Protein AF-A0A562DKV6-F1 (afdb_monomer)

Mean predicted aligned error: 5.79 Å

Organism: NCBI:txid935569

Secondary structure (DSSP, 8-state):
-HHHHHHHHHHHHHHHHHHHHHHHHHHHHHHHTT--HHHHHHHHHHHTTTHHHHHHHHHHHHTT-HHHHHHHHHHHHHHIIIIIHHHHHHHS-EE--HHHHHHHHHHHHHHHHHHHHHTTTS---HHHHHHHHHHHHHHHHHHHHHHTTS-HHHHHHHHHHT-----HHHHHHHHHHHHHHHHHHHHHHHHHHHHHHHHTT--GGGTT--SSPPHHIIIIIHHHHHHHHHHHHHHHHSSSEE-HHHHHHHHHHHHHHHHHHHHH-

pLDDT: mean 86.54, std 10.81, range [38.0, 98.25]

Radius of gyration: 19.17 Å; Cα contacts (8 Å, |Δi|>4): 315; chains: 1; bounding box: 48×45×46 Å

Foldseek 3Di:
DVVLVVLQVLLVVLLLLLLQLLLLLCLLQCVVVPNQLLLSLLSSVVRSVPLLLVLLCVLCVVVVNNLLNVCSVLVVLLCCLQPVQLVVQLVDWDQAPLQLVLVVLVLVLVLLVLVCVCQVVQAQDPVSVVVSVVSVVVSSVVSSVSQVPDDPVSSVVSSVSSPHHNDNVSSVVSNVSSVVSSNSSSNSNNVSVLVVCVVVVVDCLNPHDDNGNRPCCVVQRSVLSVVSSVLVNCQSVDDSINHNVSSVVSNVSSVVSVVVSVVVD

Structure (mmCIF, N/CA/C/O backbone):
data_AF-A0A562DKV6-F1
#
_entry.id   AF-A0A562DKV6-F1
#
loop_
_atom_site.group_PDB
_atom_site.id
_atom_site.type_symbol
_atom_site.label_atom_id
_atom_site.label_alt_id
_atom_site.label_comp_id
_atom_site.label_asym_id
_atom_site.label_entity_id
_atom_site.label_seq_id
_atom_site.pdbx_PDB_ins_code
_atom_site.Cartn_x
_atom_site.Cartn_y
_atom_site.Cartn_z
_atom_site.occupancy
_atom_site.B_iso_or_equiv
_atom_site.auth_seq_id
_atom_site.auth_comp_id
_atom_site.auth_asym_id
_atom_site.auth_atom_id
_atom_site.pdbx_PDB_model_num
ATOM 1 N N . MET A 1 1 ? 25.450 -6.309 -7.296 1.00 88.81 1 MET A N 1
ATOM 2 C CA . MET A 1 1 ? 24.584 -7.193 -6.486 1.00 88.81 1 MET A CA 1
ATOM 3 C C . MET A 1 1 ? 24.460 -6.727 -5.036 1.00 88.81 1 MET A C 1
ATOM 5 O O . MET A 1 1 ? 23.401 -6.231 -4.693 1.00 88.81 1 MET A O 1
ATOM 9 N N . VAL A 1 2 ? 25.503 -6.791 -4.192 1.00 92.25 2 VAL A N 1
ATOM 10 C CA . VAL A 1 2 ? 25.396 -6.382 -2.766 1.00 92.25 2 VAL A CA 1
ATOM 11 C C . VAL A 1 2 ? 24.934 -4.930 -2.597 1.00 92.25 2 VAL A C 1
ATOM 13 O O . VAL A 1 2 ? 24.003 -4.671 -1.844 1.00 92.25 2 VAL A O 1
ATOM 16 N N . ALA A 1 3 ? 25.528 -3.991 -3.341 1.00 92.62 3 ALA A N 1
ATOM 17 C CA . ALA A 1 3 ? 25.116 -2.586 -3.306 1.00 92.62 3 ALA A CA 1
ATOM 18 C C . ALA A 1 3 ? 23.653 -2.386 -3.747 1.00 92.62 3 ALA A C 1
ATOM 20 O O . ALA A 1 3 ? 22.938 -1.587 -3.153 1.00 92.62 3 ALA A O 1
ATOM 21 N N . THR A 1 4 ? 23.196 -3.147 -4.745 1.00 90.94 4 THR A N 1
ATOM 22 C CA . THR A 1 4 ? 21.814 -3.124 -5.245 1.00 90.94 4 THR A CA 1
ATOM 23 C C . THR A 1 4 ? 20.836 -3.626 -4.185 1.00 90.94 4 THR A C 1
ATOM 25 O O . THR A 1 4 ? 19.864 -2.945 -3.875 1.00 90.94 4 THR A O 1
ATOM 28 N N . LEU A 1 5 ? 21.131 -4.771 -3.562 1.00 92.31 5 LEU A N 1
ATOM 29 C CA . LEU A 1 5 ? 20.334 -5.323 -2.462 1.00 92.31 5 LEU A CA 1
ATOM 30 C C . LEU A 1 5 ? 20.298 -4.372 -1.260 1.00 92.31 5 LEU A C 1
ATOM 32 O O . LEU A 1 5 ? 19.235 -4.132 -0.693 1.00 92.31 5 LEU A O 1
ATOM 36 N N . GLY A 1 6 ? 21.444 -3.784 -0.907 1.00 95.25 6 GLY A N 1
ATOM 37 C CA . GLY A 1 6 ? 21.539 -2.780 0.151 1.00 95.25 6 GLY A CA 1
ATOM 38 C C . GLY A 1 6 ? 20.712 -1.531 -0.158 1.00 95.25 6 GLY A C 1
ATOM 39 O O . GLY A 1 6 ? 19.970 -1.064 0.702 1.00 95.25 6 GLY A O 1
ATOM 40 N N . GLY A 1 7 ? 20.778 -1.028 -1.393 1.00 94.50 7 GLY A N 1
ATOM 41 C CA . GLY A 1 7 ? 19.971 0.100 -1.858 1.00 94.50 7 GLY A CA 1
ATOM 42 C C . GLY A 1 7 ? 18.472 -0.198 -1.833 1.00 94.50 7 GLY A C 1
ATOM 43 O O . GLY A 1 7 ? 17.696 0.638 -1.376 1.00 94.50 7 GLY A O 1
ATOM 44 N N . PHE A 1 8 ? 18.064 -1.400 -2.246 1.00 91.69 8 PHE A N 1
ATOM 45 C CA . PHE A 1 8 ? 16.671 -1.842 -2.193 1.00 91.69 8 PHE A CA 1
ATOM 46 C C . PHE A 1 8 ? 16.153 -1.910 -0.750 1.00 91.69 8 PHE A C 1
ATOM 48 O O . PHE A 1 8 ? 15.135 -1.299 -0.428 1.00 91.69 8 PHE A O 1
ATOM 55 N N . ALA A 1 9 ? 16.888 -2.581 0.144 1.00 95.62 9 ALA A N 1
ATOM 56 C CA . ALA A 1 9 ? 16.519 -2.712 1.553 1.00 95.62 9 ALA A CA 1
ATOM 57 C C . ALA A 1 9 ? 16.473 -1.355 2.272 1.00 95.62 9 ALA A C 1
ATOM 59 O O . ALA A 1 9 ? 15.532 -1.068 3.013 1.00 95.62 9 ALA A O 1
ATOM 60 N N . LEU A 1 10 ? 17.459 -0.490 2.018 1.00 97.19 10 LEU A N 1
ATOM 61 C CA . LEU A 1 10 ? 17.464 0.868 2.548 1.00 97.19 10 LEU A CA 1
ATOM 62 C C . LEU A 1 10 ? 16.291 1.679 1.987 1.00 97.19 10 LEU A C 1
ATOM 64 O O . LEU A 1 10 ? 15.635 2.397 2.734 1.00 97.19 10 LEU A O 1
ATOM 68 N N . GLY A 1 11 ? 15.980 1.527 0.701 1.00 97.00 11 GLY A N 1
ATOM 69 C CA . GLY A 1 11 ? 14.820 2.148 0.075 1.00 97.00 11 GLY A CA 1
ATOM 70 C C . GLY A 1 11 ? 13.506 1.758 0.757 1.00 97.00 11 GLY A C 1
ATOM 71 O O . GLY A 1 11 ? 12.723 2.640 1.107 1.00 97.00 11 GLY A O 1
ATOM 72 N N . LEU A 1 12 ? 13.300 0.463 1.027 1.00 93.94 12 LEU A N 1
ATOM 73 C CA . LEU A 1 12 ? 12.143 -0.038 1.780 1.00 93.94 12 LEU A CA 1
ATOM 74 C C . LEU A 1 12 ? 12.075 0.550 3.195 1.00 93.94 12 LEU A C 1
ATOM 76 O O . LEU A 1 12 ? 11.001 0.952 3.641 1.00 93.94 12 LEU A O 1
ATOM 80 N N . LEU A 1 13 ? 13.212 0.656 3.888 1.00 96.88 13 LEU A N 1
ATOM 81 C CA . LEU A 1 13 ? 13.273 1.277 5.211 1.00 96.88 13 LEU A CA 1
ATOM 82 C C . LEU A 1 13 ? 12.870 2.759 5.161 1.00 96.88 13 LEU A C 1
ATOM 84 O O . LEU A 1 13 ? 12.058 3.203 5.973 1.00 96.88 13 LEU A O 1
ATOM 88 N N . LEU A 1 14 ? 13.401 3.527 4.204 1.00 97.94 14 LEU A N 1
ATOM 89 C CA . LEU A 1 14 ? 13.040 4.938 4.033 1.00 97.94 14 LEU A CA 1
ATOM 90 C C . LEU A 1 14 ? 11.556 5.101 3.691 1.00 97.94 14 LEU A C 1
ATOM 92 O O . LEU A 1 14 ? 10.903 5.986 4.237 1.00 97.94 14 LEU A O 1
ATOM 96 N N . LEU A 1 15 ? 11.010 4.233 2.836 1.00 96.31 15 LEU A N 1
ATOM 97 C CA . LEU A 1 15 ? 9.585 4.203 2.514 1.00 96.31 15 LEU A CA 1
ATOM 98 C C . LEU A 1 15 ? 8.724 3.931 3.751 1.00 96.31 15 LEU A C 1
ATOM 100 O O . LEU A 1 15 ? 7.762 4.661 3.982 1.00 96.31 15 LEU A O 1
ATOM 104 N N . ALA A 1 16 ? 9.087 2.941 4.570 1.00 94.19 16 ALA A N 1
ATOM 105 C CA . ALA A 1 16 ? 8.362 2.612 5.795 1.00 94.19 16 ALA A CA 1
ATOM 106 C C . ALA A 1 16 ? 8.359 3.785 6.792 1.00 94.19 16 ALA A C 1
ATOM 108 O O . ALA A 1 16 ? 7.306 4.179 7.295 1.00 94.19 16 ALA A O 1
ATOM 109 N N . LEU A 1 17 ? 9.526 4.394 7.031 1.00 95.94 17 LEU A N 1
ATOM 110 C CA . LEU A 1 17 ? 9.663 5.549 7.927 1.00 95.94 17 LEU A CA 1
ATOM 111 C C . LEU A 1 17 ? 8.957 6.798 7.377 1.00 95.94 17 LEU A C 1
ATOM 113 O O . LEU A 1 17 ? 8.308 7.535 8.121 1.00 95.94 17 LEU A O 1
ATOM 117 N N . GLY A 1 18 ? 9.069 7.037 6.070 1.00 96.44 18 GLY A N 1
ATOM 118 C CA . GLY A 1 18 ? 8.425 8.151 5.382 1.00 96.44 18 GLY A CA 1
ATOM 119 C C . GLY A 1 18 ? 6.904 8.030 5.391 1.00 96.44 18 GLY A C 1
ATOM 120 O O . GLY A 1 18 ? 6.221 9.008 5.694 1.00 96.44 18 GLY A O 1
ATOM 121 N N . GLY A 1 19 ? 6.383 6.827 5.138 1.00 94.44 19 GLY A N 1
ATOM 122 C CA . GLY A 1 19 ? 4.963 6.504 5.229 1.00 94.44 19 GLY A CA 1
ATOM 123 C C . GLY A 1 19 ? 4.422 6.776 6.627 1.00 94.44 19 GLY A C 1
ATOM 124 O O . GLY A 1 19 ? 3.530 7.606 6.779 1.00 94.44 19 GLY A O 1
ATOM 125 N N . ASP A 1 20 ? 5.023 6.178 7.659 1.00 92.06 20 ASP A N 1
ATOM 126 C CA . ASP A 1 20 ? 4.615 6.386 9.056 1.00 92.06 20 ASP A CA 1
ATOM 127 C C . ASP A 1 20 ? 4.628 7.875 9.456 1.00 92.06 20 ASP A C 1
ATOM 129 O O . ASP A 1 20 ? 3.672 8.382 10.056 1.00 92.06 20 ASP A O 1
ATOM 133 N N . SER A 1 21 ? 5.674 8.609 9.061 1.00 94.00 21 SER A N 1
ATOM 134 C CA . SER A 1 21 ? 5.789 10.044 9.328 1.00 94.00 21 SER A CA 1
ATOM 135 C C . SER A 1 21 ? 4.708 10.862 8.608 1.00 94.00 21 SER A C 1
ATOM 137 O O . SER A 1 21 ? 4.073 11.718 9.235 1.00 94.00 21 SER A O 1
ATOM 139 N N . ALA A 1 22 ? 4.441 10.586 7.325 1.00 94.56 22 ALA A N 1
ATOM 140 C CA . ALA A 1 22 ? 3.404 11.267 6.544 1.00 94.56 22 ALA A CA 1
ATOM 141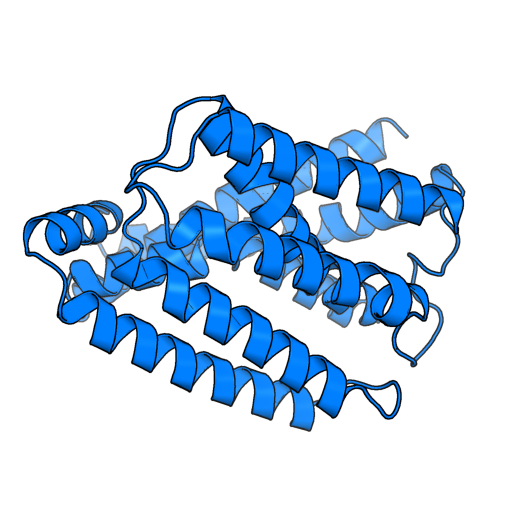 C C . ALA A 1 22 ? 2.022 11.077 7.177 1.00 94.56 22 ALA A C 1
ATOM 143 O O . ALA A 1 22 ? 1.304 12.035 7.459 1.00 94.56 22 ALA A O 1
ATOM 144 N N . VAL A 1 23 ? 1.695 9.823 7.459 1.00 91.56 23 VAL A N 1
ATOM 145 C CA . VAL A 1 23 ? 0.427 9.334 7.999 1.00 91.56 23 VAL A CA 1
ATOM 146 C C . VAL A 1 23 ? 0.145 9.981 9.362 1.00 91.56 23 VAL A C 1
ATOM 148 O O . VAL A 1 23 ? -0.895 10.621 9.555 1.00 91.56 23 VAL A O 1
ATOM 151 N N . LYS A 1 24 ? 1.121 9.956 10.281 1.00 89.94 24 LYS A N 1
ATOM 152 C CA . LYS A 1 24 ? 1.025 10.634 11.588 1.00 89.94 24 LYS A CA 1
ATOM 153 C C . LYS A 1 24 ? 0.948 12.157 11.469 1.00 89.94 24 LYS A C 1
ATOM 155 O O . LYS A 1 24 ? 0.229 12.777 12.256 1.00 89.94 24 LYS A O 1
ATOM 160 N N . GLY A 1 25 ? 1.678 12.757 10.527 1.00 92.12 25 GLY A N 1
ATOM 161 C CA . GLY A 1 25 ? 1.665 14.199 10.272 1.00 92.12 25 GLY A CA 1
ATOM 162 C C . GLY A 1 25 ? 0.300 14.689 9.785 1.00 92.12 25 GLY A C 1
ATOM 163 O O . GLY A 1 25 ? -0.282 15.590 10.393 1.00 92.12 25 GLY A O 1
ATOM 164 N N . VAL A 1 26 ? -0.252 14.046 8.749 1.00 91.88 26 VAL A N 1
ATOM 165 C CA . VAL A 1 26 ? -1.587 14.351 8.205 1.00 91.88 26 VAL A CA 1
ATOM 166 C C . VAL A 1 26 ? -2.663 14.168 9.273 1.00 91.88 26 VAL A C 1
ATOM 168 O O . VAL A 1 26 ? -3.493 15.055 9.453 1.00 91.88 26 VAL A O 1
ATOM 171 N N . SER A 1 27 ? -2.632 13.067 10.031 1.00 90.88 27 SER A N 1
ATOM 172 C CA . SER A 1 27 ? -3.623 12.823 11.087 1.00 90.88 27 SER A CA 1
ATOM 173 C C . SER A 1 27 ? -3.574 13.872 12.201 1.00 90.88 27 SER A C 1
ATOM 175 O O . SER A 1 27 ? -4.616 14.376 12.624 1.00 90.88 27 SER A O 1
ATOM 177 N N . GLY A 1 28 ? -2.375 14.256 12.648 1.00 91.38 28 GLY A N 1
ATOM 178 C CA . GLY A 1 28 ? -2.213 15.255 13.702 1.00 91.38 28 GLY A CA 1
ATOM 179 C C . GLY A 1 28 ? -2.658 16.661 13.283 1.00 91.38 28 GLY A C 1
ATOM 180 O O . GLY A 1 28 ? -3.275 17.367 14.084 1.00 91.38 28 GLY A O 1
ATOM 181 N N . LEU A 1 29 ? -2.395 17.065 12.032 1.00 92.94 29 LEU A N 1
ATOM 182 C CA . LEU A 1 29 ? -2.926 18.316 11.467 1.00 92.94 29 LEU A CA 1
ATOM 183 C C . LEU A 1 29 ? -4.438 18.239 11.259 1.00 92.94 29 LEU A C 1
ATOM 185 O O . LEU A 1 29 ? -5.157 19.166 11.614 1.00 92.94 29 LEU A O 1
ATOM 189 N N . GLY A 1 30 ? -4.925 17.114 10.745 1.00 91.12 30 GLY A N 1
ATOM 190 C CA . GLY A 1 30 ? -6.341 16.859 10.539 1.00 91.12 30 GLY A CA 1
ATOM 191 C C . GLY A 1 30 ? -7.158 17.033 11.816 1.00 91.12 30 GLY A C 1
ATOM 192 O O . GLY A 1 30 ? -8.157 17.748 11.825 1.00 91.12 30 GLY A O 1
ATOM 193 N N . GLN A 1 31 ? -6.698 16.445 12.922 1.00 91.25 31 GLN A N 1
ATOM 194 C CA . GLN A 1 31 ? -7.348 16.577 14.229 1.00 91.25 31 GLN A CA 1
ATOM 195 C C . GLN A 1 31 ? -7.333 18.018 14.753 1.00 91.25 31 GLN A C 1
ATOM 197 O O . GLN A 1 31 ? -8.313 18.474 15.338 1.00 91.25 31 GLN A O 1
ATOM 202 N N . ARG A 1 32 ? -6.259 18.775 14.488 1.00 90.31 32 ARG A N 1
ATOM 203 C CA . ARG A 1 32 ? -6.196 20.218 14.781 1.00 90.31 32 ARG A CA 1
ATOM 204 C C . ARG A 1 32 ? -7.225 21.029 14.001 1.00 90.31 32 ARG A C 1
ATOM 206 O O . ARG A 1 32 ? -7.732 22.008 14.534 1.00 90.31 32 ARG A O 1
ATOM 213 N N . LEU A 1 33 ? -7.516 20.621 12.769 1.00 91.94 33 LEU A N 1
ATOM 214 C CA . LEU A 1 33 ? -8.504 21.249 11.889 1.00 91.94 33 LEU A CA 1
ATOM 215 C C . LEU A 1 33 ? -9.942 20.767 12.159 1.00 91.94 33 LEU A C 1
ATOM 217 O O . LEU A 1 33 ? -10.846 21.081 11.392 1.00 91.94 33 LEU A O 1
ATOM 221 N N . GLY A 1 34 ? -10.171 20.012 13.239 1.00 89.56 34 GLY A N 1
ATOM 222 C CA . GLY A 1 34 ? -11.502 19.559 13.646 1.00 89.56 34 GLY A CA 1
ATOM 223 C C . GLY A 1 34 ? -11.909 18.183 13.113 1.00 89.56 34 GLY A C 1
ATOM 224 O O . GLY A 1 34 ? -13.056 17.777 13.314 1.00 89.56 34 GLY A O 1
ATOM 225 N N . LEU A 1 35 ? -11.008 17.421 12.474 1.00 90.31 35 LEU A N 1
ATOM 226 C CA . LEU A 1 35 ? -11.301 16.021 12.156 1.00 90.31 35 LEU A CA 1
ATOM 227 C C . LEU A 1 35 ? -11.432 15.207 13.444 1.00 90.31 35 LEU A C 1
ATOM 229 O O . LEU A 1 35 ? -10.527 15.149 14.275 1.00 90.31 35 LEU A O 1
ATOM 233 N N . ARG A 1 36 ? -12.575 14.534 13.591 1.00 91.38 36 ARG A N 1
ATOM 234 C CA . ARG A 1 36 ? -12.853 13.666 14.740 1.00 91.38 36 ARG A CA 1
ATOM 235 C C . ARG A 1 36 ? -11.809 12.534 14.798 1.00 91.38 36 ARG A C 1
ATOM 237 O O . ARG A 1 36 ? -11.527 11.955 13.745 1.00 91.38 36 ARG A O 1
ATOM 244 N N . PRO A 1 37 ? -11.310 12.140 15.988 1.00 89.94 37 PRO A N 1
ATOM 245 C CA . PRO A 1 37 ? -10.303 11.079 16.131 1.00 89.94 37 PRO A CA 1
ATOM 246 C C . PRO A 1 37 ? -10.667 9.775 15.413 1.00 89.94 37 PRO A C 1
ATOM 248 O O . PRO A 1 37 ? -9.826 9.162 14.770 1.00 89.94 37 PRO A O 1
ATOM 251 N N . PHE A 1 38 ? -11.946 9.397 15.438 1.00 89.62 38 PHE A N 1
ATOM 252 C CA . PHE A 1 38 ? -12.458 8.246 14.697 1.00 89.62 38 PHE A CA 1
ATOM 253 C C . PHE A 1 38 ? -12.211 8.339 13.179 1.00 89.62 38 PHE A C 1
ATOM 255 O O . PHE A 1 38 ? -11.705 7.399 12.576 1.00 89.62 38 PHE A O 1
ATOM 262 N N . VAL A 1 39 ? -12.526 9.485 12.561 1.00 89.12 39 VAL A N 1
ATOM 263 C CA . VAL A 1 39 ? -12.326 9.706 11.117 1.00 89.12 39 VAL A CA 1
ATOM 264 C C . VAL A 1 39 ? -10.838 9.699 10.789 1.00 89.12 39 VAL A C 1
ATOM 266 O O . VAL A 1 39 ? -10.426 9.054 9.829 1.00 89.12 39 VAL A O 1
ATOM 269 N N . ALA A 1 40 ? -10.026 10.360 11.616 1.00 90.12 40 ALA A N 1
ATOM 270 C CA . ALA A 1 40 ? -8.575 10.328 11.481 1.00 90.12 40 ALA A CA 1
ATOM 271 C C . ALA A 1 40 ? -8.027 8.893 11.586 1.00 90.12 40 ALA A C 1
ATOM 273 O O . ALA A 1 40 ? -7.129 8.537 10.832 1.00 90.12 40 ALA A O 1
ATOM 274 N N . GLY A 1 41 ? -8.603 8.056 12.453 1.00 89.50 41 GLY A N 1
ATOM 275 C CA . GLY A 1 41 ? -8.242 6.647 12.615 1.00 89.50 41 GLY A CA 1
ATOM 276 C C . GLY A 1 41 ? -8.534 5.825 11.366 1.00 89.50 41 GLY A C 1
ATOM 277 O O . GLY A 1 41 ? -7.649 5.134 10.873 1.00 89.50 41 GLY A O 1
ATOM 278 N N . VAL A 1 42 ? -9.738 5.961 10.797 1.00 87.69 42 VAL A N 1
ATOM 279 C CA . VAL A 1 42 ? -10.096 5.297 9.531 1.00 87.69 42 VAL A CA 1
ATOM 280 C C . VAL A 1 42 ? -9.171 5.735 8.393 1.00 87.69 42 VAL A C 1
ATOM 282 O O . VAL A 1 42 ? -8.706 4.892 7.634 1.00 87.69 42 VAL A O 1
ATOM 285 N N . LEU A 1 43 ? -8.870 7.034 8.279 1.00 86.44 43 LEU A N 1
ATOM 286 C CA . LEU A 1 43 ? -7.963 7.546 7.246 1.00 86.44 43 LEU A CA 1
ATOM 287 C C . LEU A 1 43 ? -6.534 7.025 7.431 1.00 86.44 43 LEU A C 1
ATOM 289 O O . LEU A 1 43 ? -5.904 6.624 6.460 1.00 86.44 43 LEU A O 1
ATOM 293 N N . LEU A 1 44 ? -6.031 6.985 8.666 1.00 88.06 44 LEU A N 1
ATOM 294 C CA . LEU A 1 44 ? -4.738 6.376 8.970 1.00 88.06 44 LEU A CA 1
ATOM 295 C C . LEU A 1 44 ? -4.711 4.910 8.534 1.00 88.06 44 LEU A C 1
ATOM 297 O O . LEU A 1 44 ? -3.814 4.530 7.798 1.00 88.06 44 LEU A O 1
ATOM 301 N N . LEU A 1 45 ? -5.708 4.111 8.924 1.00 85.00 45 LEU A N 1
ATOM 302 C CA . LEU A 1 45 ? -5.825 2.704 8.520 1.00 85.00 45 LEU A CA 1
ATOM 303 C C . LEU A 1 45 ? -5.875 2.537 6.994 1.00 85.00 45 LEU A C 1
ATOM 305 O O . LEU A 1 45 ? -5.240 1.633 6.466 1.00 85.00 45 LEU A O 1
ATOM 309 N N . ALA A 1 46 ? -6.598 3.414 6.293 1.00 83.88 46 ALA A N 1
ATOM 310 C CA . ALA A 1 46 ? -6.764 3.340 4.843 1.00 83.88 46 ALA A CA 1
ATOM 311 C C . ALA A 1 46 ? -5.511 3.754 4.053 1.00 83.88 46 ALA A C 1
ATOM 313 O O . ALA A 1 46 ? -5.276 3.219 2.977 1.00 83.88 46 ALA A O 1
ATOM 314 N N . PHE A 1 47 ? -4.727 4.714 4.553 1.00 87.00 47 PHE A N 1
ATOM 315 C CA . PHE A 1 47 ? -3.598 5.290 3.811 1.00 87.00 47 PHE A CA 1
ATOM 316 C C . PHE A 1 47 ? -2.218 4.881 4.345 1.00 87.00 47 PHE A C 1
ATOM 318 O O . PHE A 1 47 ? -1.224 5.102 3.650 1.00 87.00 47 PHE A O 1
ATOM 325 N N . ALA A 1 48 ? -2.127 4.286 5.543 1.00 84.62 48 ALA A N 1
ATOM 326 C CA . ALA A 1 48 ? -0.853 3.961 6.195 1.00 84.62 48 ALA A CA 1
ATOM 327 C C . ALA A 1 48 ? 0.092 3.153 5.301 1.00 84.62 48 ALA A C 1
ATOM 329 O O . ALA A 1 48 ? 1.273 3.473 5.191 1.00 84.62 48 ALA A O 1
ATOM 330 N N . THR A 1 49 ? -0.465 2.145 4.638 1.00 83.06 49 THR A N 1
ATOM 331 C CA . THR A 1 49 ? 0.223 1.195 3.758 1.00 83.06 49 THR A CA 1
ATOM 332 C C . THR A 1 49 ? -0.090 1.456 2.286 1.00 83.06 49 THR A C 1
ATOM 334 O O . THR A 1 49 ? -0.201 0.525 1.498 1.00 83.06 49 THR A O 1
ATOM 337 N N . SER A 1 50 ? -0.428 2.692 1.924 1.00 90.38 50 SER A N 1
ATOM 338 C CA . SER A 1 50 ? -0.661 3.053 0.518 1.00 90.38 50 SER A CA 1
ATOM 339 C C . SER A 1 50 ? 0.097 4.304 0.104 1.00 90.38 50 SER A C 1
ATOM 341 O O . SER A 1 50 ? 0.308 4.525 -1.085 1.00 90.38 50 SER A O 1
ATOM 343 N N . ILE A 1 51 ? 0.537 5.131 1.059 1.00 93.50 51 ILE A N 1
ATOM 344 C CA . ILE A 1 51 ? 1.425 6.264 0.775 1.00 93.50 51 ILE A CA 1
ATOM 345 C C . ILE A 1 51 ? 2.794 5.801 0.235 1.00 93.50 51 ILE A C 1
ATOM 347 O O . ILE A 1 51 ? 3.223 6.355 -0.781 1.00 93.50 51 ILE A O 1
ATOM 351 N N . PRO A 1 52 ? 3.486 4.814 0.841 1.00 92.06 52 PRO A N 1
ATOM 352 C CA . PRO A 1 52 ? 4.731 4.281 0.281 1.00 92.06 52 PRO A CA 1
ATOM 353 C C . PRO A 1 52 ? 4.577 3.743 -1.149 1.00 92.06 52 PRO A C 1
ATOM 355 O O . PRO A 1 52 ? 5.375 4.051 -2.032 1.00 92.06 52 PRO A O 1
ATOM 358 N N . GLU A 1 53 ? 3.512 2.993 -1.395 1.00 91.81 53 GLU A N 1
ATOM 359 C CA . GLU A 1 53 ? 3.174 2.346 -2.659 1.00 91.81 53 GLU A CA 1
ATOM 360 C C . GLU A 1 53 ? 2.841 3.396 -3.717 1.00 91.81 53 GLU A C 1
ATOM 362 O O . GLU A 1 53 ? 3.299 3.306 -4.855 1.00 91.81 53 GLU A O 1
ATOM 367 N N . LEU A 1 54 ? 2.115 4.450 -3.331 1.00 93.69 54 LEU A N 1
ATOM 368 C CA . LEU A 1 54 ? 1.874 5.604 -4.186 1.00 93.69 54 LEU A CA 1
ATOM 369 C C . LEU A 1 54 ? 3.187 6.303 -4.557 1.00 93.69 54 LEU A C 1
ATOM 371 O O . LEU A 1 54 ? 3.357 6.681 -5.713 1.00 93.69 54 LEU A O 1
ATOM 375 N N . ALA A 1 55 ? 4.134 6.449 -3.625 1.00 95.81 55 ALA A N 1
ATOM 376 C CA . ALA A 1 55 ? 5.442 7.033 -3.926 1.00 95.81 55 ALA A CA 1
ATOM 377 C C . ALA A 1 55 ? 6.226 6.184 -4.945 1.00 95.81 55 ALA A C 1
ATOM 379 O O . ALA A 1 55 ? 6.791 6.737 -5.893 1.00 95.81 55 ALA A O 1
ATOM 380 N N . VAL A 1 56 ? 6.211 4.854 -4.800 1.00 94.56 56 VAL A N 1
ATOM 381 C CA . VAL A 1 56 ? 6.801 3.908 -5.766 1.00 94.56 56 VAL A CA 1
ATOM 382 C C . VAL A 1 56 ? 6.117 4.018 -7.133 1.00 94.56 56 VAL A C 1
ATOM 384 O O . VAL A 1 56 ? 6.803 4.171 -8.142 1.00 94.56 56 VAL A O 1
ATOM 387 N N . ASN A 1 57 ? 4.783 4.044 -7.174 1.00 93.19 57 ASN A N 1
ATOM 388 C CA . ASN A 1 57 ? 4.001 4.167 -8.408 1.00 93.19 57 ASN A CA 1
ATOM 389 C C . ASN A 1 57 ? 4.267 5.487 -9.136 1.00 93.19 57 ASN A C 1
ATOM 391 O O . ASN A 1 57 ? 4.530 5.492 -10.338 1.00 93.19 57 ASN A O 1
ATOM 395 N N . LEU A 1 58 ? 4.252 6.609 -8.411 1.00 95.19 58 LEU A N 1
ATOM 396 C CA . LEU A 1 58 ? 4.573 7.925 -8.967 1.00 95.19 58 LEU A CA 1
ATOM 397 C C . LEU A 1 58 ? 5.994 7.949 -9.525 1.00 95.19 58 LEU A C 1
ATOM 399 O O . LEU A 1 58 ? 6.224 8.499 -10.602 1.00 95.19 58 LEU A O 1
ATOM 403 N N . ARG A 1 59 ? 6.947 7.325 -8.824 1.00 95.25 59 ARG A N 1
ATOM 404 C CA . ARG A 1 59 ? 8.324 7.223 -9.300 1.00 95.25 59 ARG A CA 1
ATOM 405 C C . ARG A 1 59 ? 8.430 6.378 -10.567 1.00 95.25 59 ARG A C 1
ATOM 407 O O . ARG A 1 59 ? 9.125 6.799 -11.487 1.00 95.25 59 ARG A O 1
ATOM 414 N N . ALA A 1 60 ? 7.766 5.228 -10.615 1.00 91.19 60 ALA A N 1
ATOM 415 C CA . ALA A 1 60 ? 7.752 4.343 -11.774 1.00 91.19 60 ALA A CA 1
ATOM 416 C C . ALA A 1 60 ? 7.162 5.045 -13.009 1.00 91.19 60 ALA A C 1
ATOM 418 O O . ALA A 1 60 ? 7.800 5.087 -14.060 1.00 91.19 60 ALA A O 1
ATOM 419 N N . VAL A 1 61 ? 6.011 5.709 -12.864 1.00 90.81 61 VAL A N 1
ATOM 420 C CA . VAL A 1 61 ? 5.403 6.508 -13.942 1.00 90.81 61 VAL A CA 1
ATOM 421 C C . VAL A 1 61 ? 6.327 7.647 -14.384 1.00 90.81 61 VAL A C 1
ATOM 423 O O . VAL A 1 61 ? 6.490 7.867 -15.583 1.00 90.81 61 VAL A O 1
ATOM 426 N N . ALA A 1 62 ? 6.984 8.340 -13.446 1.00 92.62 62 ALA A N 1
ATOM 427 C CA . ALA A 1 62 ? 7.889 9.450 -13.756 1.00 92.62 62 ALA A CA 1
ATOM 428 C C . ALA A 1 62 ? 9.120 9.040 -14.584 1.00 92.62 62 ALA A C 1
ATOM 430 O O . ALA A 1 62 ? 9.694 9.884 -15.266 1.00 92.62 62 ALA A O 1
ATOM 431 N N . ILE A 1 63 ? 9.525 7.766 -14.541 1.00 90.88 63 ILE A N 1
ATOM 432 C CA . ILE A 1 63 ? 10.615 7.222 -15.369 1.00 90.88 63 ILE A CA 1
ATOM 433 C C . ILE A 1 63 ? 10.106 6.455 -16.602 1.00 90.88 63 ILE A C 1
ATOM 435 O O . ILE A 1 63 ? 10.860 5.701 -17.208 1.00 90.88 63 ILE A O 1
ATOM 439 N N . GLY A 1 64 ? 8.829 6.622 -16.968 1.00 87.19 64 GLY A N 1
ATOM 440 C CA . GLY A 1 64 ? 8.216 5.977 -18.134 1.00 87.19 64 GLY A CA 1
ATOM 441 C C . GLY A 1 64 ? 7.828 4.509 -17.926 1.00 87.19 64 GLY A C 1
ATOM 442 O O . GLY A 1 64 ? 7.426 3.840 -18.871 1.00 87.19 64 GLY A O 1
ATOM 443 N N . GLN A 1 65 ? 7.902 3.998 -16.698 1.00 84.12 65 GLN A N 1
ATOM 444 C CA . GLN A 1 65 ? 7.663 2.595 -16.361 1.00 84.12 65 GLN A CA 1
ATOM 445 C C . GLN A 1 65 ? 6.238 2.392 -15.802 1.00 84.12 65 GLN A C 1
ATOM 447 O O . GLN A 1 65 ? 6.046 1.919 -14.686 1.00 84.12 65 GLN A O 1
ATOM 452 N N . GLY A 1 66 ? 5.208 2.795 -16.557 1.00 82.62 66 GLY A N 1
ATOM 453 C CA . GLY A 1 66 ? 3.812 2.817 -16.076 1.00 82.62 66 GLY A CA 1
ATOM 454 C C . GLY A 1 66 ? 3.207 1.445 -15.735 1.00 82.62 66 GLY A C 1
ATOM 455 O O . GLY A 1 66 ? 2.450 1.323 -14.777 1.00 82.62 66 GLY A O 1
ATOM 456 N N . HIS A 1 67 ? 3.584 0.395 -16.459 1.00 77.81 67 HIS A N 1
ATOM 457 C CA . HIS A 1 67 ? 3.196 -0.991 -16.167 1.00 77.81 67 HIS A CA 1
ATOM 458 C C . HIS A 1 67 ? 3.759 -1.479 -14.814 1.00 77.81 67 HIS A C 1
ATOM 460 O O . HIS A 1 67 ? 3.054 -2.206 -14.122 1.00 77.81 67 HIS A O 1
ATOM 466 N N . LEU A 1 68 ? 4.951 -1.027 -14.376 1.00 80.31 68 LEU A N 1
ATOM 467 C CA . LEU A 1 68 ? 5.453 -1.317 -13.020 1.00 80.31 68 LEU A CA 1
ATOM 468 C C . LEU A 1 68 ? 4.530 -0.729 -11.956 1.00 80.31 68 LEU A C 1
ATOM 470 O O . LEU A 1 68 ? 4.338 -1.334 -10.909 1.00 80.31 68 LEU A O 1
ATOM 474 N N . ALA A 1 69 ? 3.965 0.456 -12.204 1.00 85.56 69 ALA A N 1
ATOM 475 C CA . ALA A 1 69 ? 3.053 1.087 -11.258 1.00 85.56 69 ALA A CA 1
ATOM 476 C C . ALA A 1 69 ? 1.738 0.299 -11.120 1.00 85.56 69 ALA A C 1
ATOM 478 O O . ALA A 1 69 ? 1.213 0.160 -10.017 1.00 85.56 69 ALA A O 1
ATOM 479 N N . LEU A 1 70 ? 1.224 -0.251 -12.225 1.00 83.06 70 LEU A N 1
ATOM 480 C CA . LEU A 1 70 ? 0.050 -1.129 -12.202 1.00 83.06 70 LEU A CA 1
ATOM 481 C C . LEU A 1 70 ? 0.352 -2.464 -11.512 1.00 83.06 70 LEU A C 1
ATOM 483 O O . LEU A 1 70 ? -0.395 -2.849 -10.612 1.00 83.06 70 LEU A O 1
ATOM 487 N N . GLY A 1 71 ? 1.468 -3.111 -11.862 1.00 81.56 71 GLY A N 1
ATOM 488 C CA . GLY A 1 71 ? 1.915 -4.347 -11.213 1.00 81.56 71 GLY A CA 1
ATOM 489 C C . GLY A 1 71 ? 2.171 -4.157 -9.715 1.00 81.56 71 GLY A C 1
ATOM 490 O O . GLY A 1 71 ? 1.752 -4.972 -8.905 1.00 81.56 71 GLY A O 1
ATOM 491 N N . ASN A 1 72 ? 2.749 -3.029 -9.291 1.00 86.38 72 ASN A N 1
ATOM 492 C CA . ASN A 1 72 ? 2.897 -2.715 -7.868 1.00 86.38 72 ASN A CA 1
ATOM 493 C C . ASN A 1 72 ? 1.539 -2.480 -7.177 1.00 86.38 72 ASN A C 1
ATOM 495 O O . ASN A 1 72 ? 1.340 -2.931 -6.049 1.00 86.38 72 ASN A O 1
ATOM 499 N N . ALA A 1 73 ? 0.576 -1.819 -7.830 1.00 85.56 73 ALA A N 1
ATOM 500 C CA . ALA A 1 73 ? -0.757 -1.602 -7.259 1.00 85.56 73 ALA A CA 1
ATOM 501 C C . ALA A 1 73 ? -1.527 -2.920 -7.028 1.00 85.56 73 ALA A C 1
ATOM 503 O O . ALA A 1 73 ? -2.112 -3.119 -5.959 1.00 85.56 73 ALA A O 1
ATOM 504 N N . VAL A 1 74 ? -1.505 -3.843 -7.994 1.00 85.50 74 VAL A N 1
ATOM 505 C CA . VAL A 1 74 ? -2.184 -5.145 -7.870 1.00 85.50 74 VAL A CA 1
ATOM 506 C C . VAL A 1 74 ? -1.369 -6.122 -7.025 1.00 85.50 74 VAL A C 1
ATOM 508 O O . VAL A 1 74 ? -1.913 -6.721 -6.096 1.00 85.50 74 VAL A O 1
ATOM 511 N N . GLY A 1 75 ? -0.062 -6.214 -7.259 1.00 85.25 75 GLY A N 1
ATOM 512 C CA . GLY A 1 75 ? 0.867 -7.061 -6.513 1.00 85.25 75 GLY A CA 1
ATOM 513 C C . GLY A 1 75 ? 0.906 -6.751 -5.015 1.00 85.25 75 GLY A C 1
ATOM 514 O O . GLY A 1 75 ? 0.869 -7.671 -4.199 1.00 85.25 75 GLY A O 1
ATOM 515 N N . SER A 1 76 ? 0.881 -5.474 -4.614 1.00 87.38 76 SER A N 1
ATOM 516 C CA . SER A 1 76 ? 0.785 -5.105 -3.188 1.00 87.38 76 SER A CA 1
ATOM 517 C C . SER A 1 76 ? -0.550 -5.527 -2.567 1.00 87.38 76 SER A C 1
ATOM 519 O O . SER A 1 76 ? -0.592 -5.945 -1.409 1.00 87.38 76 SER A O 1
ATOM 521 N N . THR A 1 77 ? -1.641 -5.504 -3.336 1.00 88.88 77 THR A N 1
ATOM 522 C CA . THR A 1 77 ? -2.952 -5.987 -2.880 1.00 88.88 77 THR A CA 1
ATOM 523 C C . THR A 1 77 ? -2.963 -7.511 -2.721 1.00 88.88 77 THR A C 1
ATOM 525 O O . THR A 1 77 ? -3.448 -8.017 -1.706 1.00 88.88 77 THR A O 1
ATOM 528 N N . LEU A 1 78 ? -2.376 -8.241 -3.676 1.00 89.38 78 LEU A N 1
ATOM 529 C CA . LEU A 1 78 ? -2.158 -9.690 -3.595 1.00 89.38 78 LEU A CA 1
ATOM 530 C C . LEU A 1 78 ? -1.328 -10.058 -2.362 1.00 89.38 78 LEU A C 1
ATOM 532 O O . LEU A 1 78 ? -1.736 -10.916 -1.579 1.00 89.38 78 LEU A O 1
ATOM 536 N N . ALA A 1 79 ? -0.205 -9.369 -2.151 1.00 89.44 79 ALA A N 1
ATOM 537 C CA . ALA A 1 79 ? 0.647 -9.565 -0.986 1.00 89.44 79 ALA A CA 1
ATOM 538 C C . ALA A 1 79 ? -0.100 -9.248 0.316 1.00 89.44 79 ALA A C 1
ATOM 540 O O . ALA A 1 79 ? -0.009 -10.010 1.273 1.00 89.44 79 ALA A O 1
ATOM 541 N N . ASN A 1 80 ? -0.905 -8.187 0.365 1.00 89.62 80 ASN A N 1
ATOM 542 C CA . ASN A 1 80 ? -1.651 -7.849 1.575 1.00 89.62 80 ASN A CA 1
ATOM 543 C C . ASN A 1 80 ? -2.721 -8.889 1.932 1.00 89.62 80 ASN A C 1
ATOM 545 O O . ASN A 1 80 ? -2.845 -9.251 3.104 1.00 89.62 80 ASN A O 1
ATOM 549 N N . LEU A 1 81 ? -3.463 -9.403 0.947 1.00 89.94 81 LEU A N 1
ATOM 550 C CA . LEU A 1 81 ? -4.479 -10.431 1.184 1.00 89.94 81 LEU A CA 1
ATOM 551 C C . LEU A 1 81 ? -3.890 -11.821 1.434 1.00 89.94 81 LEU A C 1
ATOM 553 O O . LEU A 1 81 ? -4.375 -12.542 2.301 1.00 89.94 81 LEU A O 1
ATOM 557 N N . GLY A 1 82 ? -2.878 -12.214 0.668 1.00 92.38 82 GLY A N 1
ATOM 558 C CA . GLY A 1 82 ? -2.300 -13.551 0.732 1.00 92.38 82 GLY A CA 1
ATOM 559 C C . GLY A 1 82 ? -1.222 -13.681 1.803 1.00 92.38 82 GLY A C 1
ATOM 560 O O . GLY A 1 82 ? -1.293 -14.549 2.672 1.00 92.38 82 GLY A O 1
ATOM 561 N N . LEU A 1 83 ? -0.232 -12.788 1.767 1.00 92.12 83 LEU A N 1
ATOM 562 C CA . LEU A 1 83 ? 0.943 -12.844 2.631 1.00 92.12 83 LEU A CA 1
ATOM 563 C C . LEU A 1 83 ? 0.712 -12.137 3.968 1.00 92.12 83 LEU A C 1
ATOM 565 O O . LEU A 1 83 ? 0.816 -12.775 5.010 1.00 92.12 83 LEU A O 1
ATOM 569 N N . THR A 1 84 ? 0.383 -10.843 3.972 1.00 91.62 84 THR A N 1
A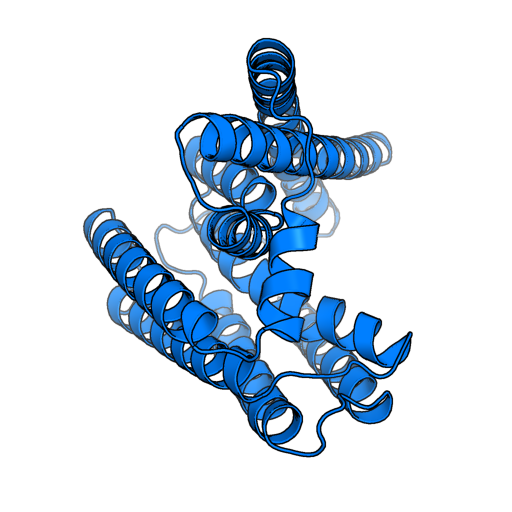TOM 570 C CA . THR A 1 84 ? 0.286 -10.049 5.211 1.00 91.62 84 THR A CA 1
ATOM 571 C C . THR A 1 84 ? -0.835 -10.561 6.113 1.00 91.62 84 THR A C 1
ATOM 573 O O . THR A 1 84 ? -0.594 -10.874 7.280 1.00 91.62 84 THR A O 1
ATOM 576 N N . LEU A 1 85 ? -2.054 -10.698 5.579 1.00 90.62 85 LEU A N 1
ATOM 577 C CA . LEU A 1 85 ? -3.195 -11.231 6.327 1.00 90.62 85 LEU A CA 1
ATOM 578 C C . LEU A 1 85 ? -2.973 -12.695 6.739 1.00 90.62 85 LEU A C 1
ATOM 580 O O . LEU A 1 85 ? -3.263 -13.061 7.880 1.00 90.62 85 LEU A O 1
ATOM 584 N N . GLY A 1 86 ? -2.423 -13.516 5.840 1.00 92.75 86 GLY A N 1
ATOM 585 C CA . GLY A 1 86 ? -2.139 -14.924 6.106 1.00 92.75 86 GLY A CA 1
ATOM 586 C C . GLY A 1 86 ? -1.113 -15.128 7.225 1.00 92.75 86 GLY A C 1
ATOM 587 O O . GLY A 1 86 ? -1.367 -15.868 8.178 1.00 92.75 86 GLY A O 1
ATOM 588 N N . LEU A 1 87 ? 0.013 -14.408 7.175 1.00 95.06 87 LEU A N 1
ATOM 589 C CA . LEU A 1 87 ? 1.036 -14.428 8.224 1.00 95.06 87 LEU A CA 1
ATOM 590 C C . LEU A 1 87 ? 0.511 -13.880 9.554 1.00 95.06 87 LEU A C 1
ATOM 592 O O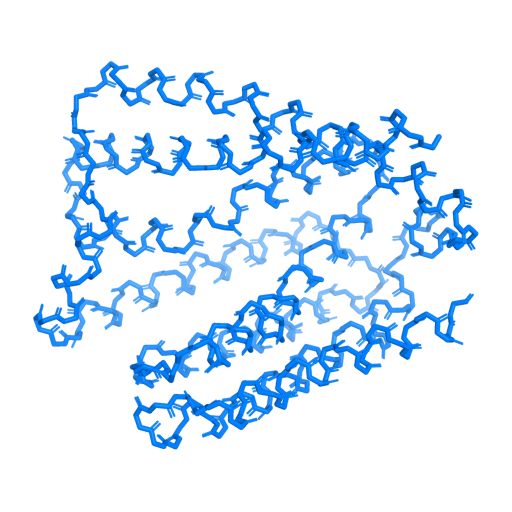 . LEU A 1 87 ? 0.812 -14.448 10.605 1.00 95.06 87 LEU A O 1
ATOM 596 N N . ALA A 1 88 ? -0.301 -12.819 9.529 1.00 92.81 88 ALA A N 1
ATOM 597 C CA . ALA A 1 88 ? -0.920 -12.284 10.738 1.00 92.81 88 ALA A CA 1
ATOM 598 C C . ALA A 1 88 ? -1.825 -13.326 11.421 1.00 92.81 88 ALA A C 1
ATOM 600 O O . ALA A 1 88 ? -1.726 -13.515 12.634 1.00 92.81 88 ALA A O 1
ATOM 601 N N . ALA A 1 89 ? -2.634 -14.058 10.649 1.00 92.31 89 ALA A N 1
ATOM 602 C CA . ALA A 1 89 ? -3.487 -15.134 11.157 1.00 92.31 89 ALA A CA 1
ATOM 603 C C . ALA A 1 89 ? -2.706 -16.360 11.657 1.00 92.31 89 ALA A C 1
ATOM 605 O O . ALA A 1 89 ? -3.096 -16.978 12.651 1.00 92.31 89 ALA A O 1
ATOM 606 N N . LEU A 1 90 ? -1.586 -16.702 11.008 1.00 94.31 90 LEU A N 1
ATOM 607 C CA . LEU A 1 90 ? -0.673 -17.754 11.471 1.00 94.31 90 LEU A CA 1
ATOM 608 C C . LEU A 1 90 ? -0.038 -17.398 12.819 1.00 94.31 90 LEU A C 1
ATOM 610 O O . LEU A 1 90 ? 0.000 -18.237 13.726 1.00 94.31 90 LEU A O 1
ATOM 614 N N . ALA A 1 91 ? 0.413 -16.151 12.975 1.00 94.88 91 ALA A N 1
ATOM 615 C CA . ALA A 1 91 ? 0.980 -15.662 14.225 1.00 94.88 91 ALA A CA 1
ATOM 616 C C . ALA A 1 91 ? -0.058 -15.725 15.359 1.00 94.88 91 ALA A C 1
ATOM 618 O O . ALA A 1 91 ? 0.166 -16.379 16.388 1.00 94.88 91 ALA A O 1
ATOM 619 N N . ALA A 1 92 ? -1.231 -15.126 15.148 1.00 91.00 92 ALA A N 1
ATOM 620 C CA . ALA A 1 92 ? -2.319 -15.133 16.115 1.00 91.00 92 ALA A CA 1
ATOM 621 C C . ALA A 1 92 ? -3.691 -15.152 15.418 1.00 91.00 92 ALA A C 1
ATOM 623 O O . ALA A 1 92 ? -3.910 -14.359 14.505 1.00 91.00 92 ALA A O 1
ATOM 624 N N . PRO A 1 93 ? -4.651 -15.981 15.880 1.00 85.88 93 PRO A N 1
ATOM 625 C CA . PRO A 1 93 ? -6.013 -15.946 15.358 1.00 85.88 93 PRO A CA 1
ATOM 626 C C . PRO A 1 93 ? -6.610 -14.536 15.450 1.00 85.88 93 PRO A C 1
ATOM 628 O O . PRO A 1 93 ? -6.703 -13.966 16.542 1.00 85.88 93 PRO A O 1
ATOM 631 N N . LEU A 1 94 ? -7.020 -13.975 14.312 1.00 84.44 94 LEU A N 1
ATOM 632 C CA . LEU A 1 94 ? -7.447 -12.578 14.222 1.00 84.44 94 LEU A CA 1
ATOM 633 C C . LEU A 1 94 ? -8.943 -12.465 14.467 1.00 84.44 94 LEU A C 1
ATOM 635 O O . LEU A 1 94 ? -9.722 -13.053 13.729 1.00 84.44 94 LEU A O 1
ATOM 639 N N . LEU A 1 95 ? -9.361 -11.676 15.457 1.00 78.88 95 LEU A N 1
ATOM 640 C CA . LEU A 1 95 ? -10.773 -11.346 15.648 1.00 78.88 95 LEU A CA 1
ATOM 641 C C . LEU A 1 95 ? -11.238 -10.409 14.532 1.00 78.88 95 LEU A C 1
ATOM 643 O O . LEU A 1 95 ? -10.852 -9.240 14.480 1.00 78.88 95 LEU A O 1
ATOM 647 N N . LEU A 1 96 ? -12.070 -10.931 13.636 1.00 73.88 96 LEU A N 1
ATOM 648 C CA . LEU A 1 96 ? -12.516 -10.213 12.456 1.00 73.88 96 LEU A CA 1
ATOM 649 C C . LEU A 1 96 ? -13.913 -9.637 12.655 1.00 73.88 96 LEU A C 1
ATOM 651 O O . LEU A 1 96 ? -14.882 -10.332 12.962 1.00 73.88 96 LEU A O 1
ATOM 655 N N . HIS A 1 97 ? -14.029 -8.338 12.398 1.00 72.44 97 HIS A N 1
ATOM 656 C CA . HIS A 1 97 ? -15.314 -7.660 12.329 1.00 72.44 97 HIS A CA 1
ATOM 657 C C . HIS A 1 97 ? -15.867 -7.816 10.910 1.00 72.44 97 HIS A C 1
ATOM 659 O O . HIS A 1 97 ? -15.754 -6.914 10.081 1.00 72.44 97 HIS A O 1
ATOM 665 N N . ALA A 1 98 ? -16.476 -8.973 10.625 1.00 61.06 98 ALA A N 1
ATOM 666 C CA . ALA A 1 98 ? -17.062 -9.322 9.322 1.00 61.06 98 ALA A CA 1
ATOM 667 C C . ALA A 1 98 ? -17.935 -8.202 8.720 1.00 61.06 98 ALA A C 1
ATOM 669 O O . ALA A 1 98 ? -17.926 -7.962 7.512 1.00 61.06 98 ALA A O 1
ATOM 670 N N . ARG A 1 99 ? -18.659 -7.464 9.578 1.00 72.56 99 ARG A N 1
ATOM 671 C CA . ARG A 1 99 ? -19.508 -6.325 9.193 1.00 72.56 99 ARG A CA 1
ATOM 672 C C . ARG A 1 99 ? -18.735 -5.170 8.559 1.00 72.56 99 ARG A C 1
ATOM 674 O O . ARG A 1 99 ? -19.317 -4.489 7.713 1.00 72.56 99 ARG A O 1
ATOM 681 N N . LEU A 1 100 ? -17.469 -4.982 8.924 1.00 74.81 100 LEU A N 1
ATOM 682 C CA . LEU A 1 100 ? -16.569 -3.990 8.345 1.00 74.81 100 LEU A CA 1
ATOM 683 C C . LEU A 1 100 ? -15.827 -4.530 7.122 1.00 74.81 100 LEU A C 1
ATOM 685 O O . LEU A 1 100 ? -15.680 -3.794 6.150 1.00 74.81 100 LEU A O 1
ATOM 689 N N . LEU A 1 101 ? -15.382 -5.789 7.163 1.00 80.06 101 LEU A N 1
ATOM 690 C CA . LEU A 1 101 ? -14.449 -6.347 6.177 1.00 80.06 101 LEU A CA 1
ATOM 691 C C . LEU A 1 101 ? -15.126 -6.872 4.906 1.00 80.06 101 LEU A C 1
ATOM 693 O O . LEU A 1 101 ? -14.632 -6.617 3.813 1.00 80.06 101 LEU A O 1
ATOM 697 N N . LEU A 1 102 ? -16.280 -7.543 5.007 1.00 83.81 102 LEU A N 1
ATOM 698 C CA . LEU A 1 102 ? -16.976 -8.076 3.824 1.00 83.81 102 LEU A CA 1
ATOM 699 C C . LEU A 1 102 ? -17.312 -6.999 2.775 1.00 83.81 102 LEU A C 1
ATOM 701 O O . LEU A 1 102 ? -17.031 -7.217 1.601 1.00 83.81 102 LEU A O 1
ATOM 705 N N . PRO A 1 103 ? -17.856 -5.821 3.138 1.00 86.25 103 PRO A N 1
ATOM 706 C CA . PRO A 1 103 ? -18.086 -4.751 2.168 1.00 86.25 103 PRO A CA 1
ATOM 707 C C . PRO A 1 103 ? -16.802 -4.249 1.508 1.00 86.25 103 PRO A C 1
ATOM 709 O O . PRO A 1 103 ? -16.836 -3.872 0.343 1.00 86.25 103 PRO A O 1
ATOM 712 N N . GLN A 1 104 ? -15.679 -4.241 2.233 1.00 86.94 104 GLN A N 1
ATOM 713 C CA . GLN A 1 104 ? -14.385 -3.843 1.672 1.00 86.94 104 GLN A CA 1
ATOM 714 C C . GLN A 1 104 ? -13.906 -4.869 0.646 1.00 86.94 104 GLN A C 1
ATOM 716 O O . GLN A 1 104 ? -13.433 -4.486 -0.417 1.00 86.94 104 GLN A O 1
ATOM 721 N N . LEU A 1 105 ? -14.119 -6.159 0.915 1.00 88.69 105 LEU A N 1
ATOM 722 C CA . LEU A 1 105 ? -13.835 -7.225 -0.039 1.00 88.69 105 LEU A CA 1
ATOM 723 C C . LEU A 1 105 ? -14.705 -7.113 -1.305 1.00 88.69 105 LEU A C 1
ATOM 725 O O . LEU A 1 105 ? -14.194 -7.261 -2.411 1.00 88.69 105 LEU A O 1
ATOM 729 N N . VAL A 1 106 ? -15.996 -6.780 -1.165 1.00 90.38 106 VAL A N 1
ATOM 730 C CA . VAL A 1 106 ? -16.870 -6.488 -2.322 1.00 90.38 106 VAL A CA 1
ATOM 731 C C . VAL A 1 106 ? -16.349 -5.291 -3.115 1.00 90.38 106 VAL A C 1
ATOM 733 O O . VAL A 1 106 ? -16.286 -5.355 -4.339 1.00 90.38 106 VAL A O 1
ATOM 736 N N . LEU A 1 107 ? -15.979 -4.202 -2.434 1.00 91.38 107 LEU A N 1
ATOM 737 C CA . LEU A 1 107 ? -15.444 -3.001 -3.079 1.00 91.38 107 LEU A CA 1
ATOM 738 C C . LEU A 1 107 ? -14.131 -3.285 -3.808 1.00 91.38 107 LEU A C 1
ATOM 740 O O . LEU A 1 107 ? -13.932 -2.755 -4.895 1.00 91.38 107 LEU A O 1
ATOM 744 N N . LEU A 1 108 ? -13.275 -4.146 -3.254 1.00 90.31 108 LEU A N 1
ATOM 745 C CA . LEU A 1 108 ? -12.066 -4.608 -3.923 1.00 90.31 108 LEU A CA 1
ATOM 746 C C . LEU A 1 108 ? -12.402 -5.354 -5.217 1.00 90.31 108 LEU A C 1
ATOM 748 O O . LEU A 1 108 ? -11.890 -4.991 -6.270 1.00 90.31 108 LEU A O 1
ATOM 752 N N . VAL A 1 109 ? -13.287 -6.355 -5.161 1.00 90.88 109 VAL A N 1
ATOM 753 C CA . VAL A 1 109 ? -13.701 -7.102 -6.361 1.00 90.88 109 VAL A CA 1
ATOM 754 C C . VAL A 1 109 ? -14.319 -6.161 -7.397 1.00 90.88 109 VAL A C 1
ATOM 756 O O . VAL A 1 109 ? -13.979 -6.235 -8.573 1.00 90.88 109 VAL A O 1
ATOM 759 N N . ALA A 1 110 ? -15.168 -5.224 -6.972 1.00 92.12 110 ALA A N 1
ATOM 760 C CA . ALA A 1 110 ? -15.741 -4.220 -7.861 1.00 92.12 110 ALA A CA 1
ATOM 761 C C . ALA A 1 110 ? -14.665 -3.318 -8.490 1.00 92.12 110 ALA A C 1
ATOM 763 O O . ALA A 1 110 ? -14.716 -3.067 -9.690 1.00 92.12 110 ALA A O 1
ATOM 764 N N . ALA A 1 111 ? -13.673 -2.866 -7.717 1.00 90.75 111 ALA A N 1
ATOM 765 C CA . ALA A 1 111 ? -12.568 -2.052 -8.221 1.00 90.75 111 ALA A CA 1
ATOM 766 C C . ALA A 1 111 ? -11.713 -2.814 -9.244 1.00 90.75 111 ALA A C 1
ATOM 768 O O . ALA A 1 111 ? -11.344 -2.247 -10.269 1.00 90.75 111 ALA A O 1
ATOM 769 N N . VAL A 1 112 ? -11.460 -4.105 -9.007 1.00 88.25 112 VAL A N 1
ATOM 770 C CA . VAL A 1 112 ? -10.770 -4.990 -9.957 1.00 88.25 112 VAL A CA 1
ATOM 771 C C . VAL A 1 112 ? -11.567 -5.126 -11.250 1.00 88.25 112 VAL A C 1
ATOM 773 O O . VAL A 1 112 ? -11.000 -4.978 -12.327 1.00 88.25 112 VAL A O 1
ATOM 776 N N . LEU A 1 113 ? -12.881 -5.348 -11.168 1.00 89.50 113 LEU A N 1
ATOM 777 C CA . LEU A 1 113 ? -13.738 -5.436 -12.353 1.00 89.50 113 LEU A CA 1
ATOM 778 C C . LEU A 1 113 ? -13.757 -4.122 -13.140 1.00 89.50 113 LEU A C 1
ATOM 780 O O . LEU A 1 113 ? -13.651 -4.148 -14.361 1.00 89.50 113 LEU A O 1
ATOM 784 N N . VAL A 1 114 ? -13.844 -2.977 -12.460 1.00 91.12 114 VAL A N 1
ATOM 785 C CA . VAL A 1 114 ? -13.761 -1.662 -13.113 1.00 91.12 114 VAL A CA 1
ATOM 786 C C . VAL A 1 114 ? -12.407 -1.490 -13.799 1.00 91.12 114 VAL A C 1
ATOM 788 O O . VAL A 1 114 ? -12.376 -1.093 -14.957 1.00 91.12 114 VAL A O 1
ATOM 791 N N . LEU A 1 115 ? -11.301 -1.836 -13.136 1.00 87.75 115 LEU A N 1
ATOM 792 C CA . LEU A 1 115 ? -9.967 -1.770 -13.735 1.00 87.75 115 LEU A CA 1
ATOM 793 C C . LEU A 1 115 ? -9.851 -2.663 -14.979 1.00 87.75 115 LEU A C 1
ATOM 795 O O . LEU A 1 115 ? -9.324 -2.214 -15.992 1.00 87.75 115 LEU A O 1
ATOM 799 N N . VAL A 1 116 ? -10.376 -3.893 -14.927 1.00 85.38 116 VAL A N 1
ATOM 800 C CA . VAL A 1 116 ? -10.422 -4.808 -16.081 1.00 85.38 116 VAL A CA 1
ATOM 801 C C . VAL A 1 116 ? -11.198 -4.181 -17.233 1.00 85.38 116 VAL A C 1
ATOM 803 O O . VAL A 1 116 ? -10.705 -4.184 -18.353 1.00 85.38 116 VAL A O 1
ATOM 806 N N . LEU A 1 117 ? -12.393 -3.642 -16.963 1.00 88.50 117 LEU A N 1
ATOM 807 C CA . LEU A 1 117 ? -13.259 -3.043 -17.980 1.00 88.50 117 LEU A CA 1
ATOM 808 C C . LEU A 1 117 ? -12.610 -1.830 -18.651 1.00 88.50 117 LEU A C 1
ATOM 810 O O . LEU A 1 117 ? -12.684 -1.702 -19.870 1.00 88.50 117 LEU A O 1
ATOM 814 N N . LEU A 1 118 ? -11.976 -0.962 -17.861 1.00 88.81 118 LEU A N 1
ATOM 815 C CA . LEU A 1 118 ? -11.267 0.211 -18.373 1.00 88.81 118 LEU A CA 1
ATOM 816 C C . LEU A 1 118 ? -10.017 -0.185 -19.167 1.00 88.81 118 LEU A C 1
ATOM 818 O O . LEU A 1 118 ? -9.678 0.494 -20.119 1.00 88.81 118 LEU A O 1
ATOM 822 N N . GLY A 1 119 ? -9.373 -1.298 -18.807 1.00 84.44 119 GLY A N 1
ATOM 823 C CA . GLY A 1 119 ? -8.175 -1.810 -19.470 1.00 84.44 119 GLY A CA 1
ATOM 824 C C . GLY A 1 119 ? -8.417 -2.764 -20.645 1.00 84.44 119 GLY A C 1
ATOM 825 O O . GLY A 1 119 ? -7.460 -3.377 -21.118 1.00 84.44 119 GLY A O 1
ATOM 826 N N . LEU A 1 120 ? -9.661 -2.960 -21.105 1.00 82.88 120 LEU A N 1
ATOM 827 C CA . LEU A 1 120 ? -9.972 -3.919 -22.182 1.00 82.88 120 LEU A CA 1
ATOM 828 C C . LEU A 1 120 ? -9.344 -3.551 -23.530 1.00 82.88 120 LEU A C 1
ATOM 830 O O . LEU A 1 120 ? -9.071 -4.435 -24.340 1.00 82.88 120 LEU A O 1
ATOM 834 N N . ASP A 1 121 ? -9.104 -2.265 -23.768 1.00 81.88 121 ASP A N 1
ATOM 835 C CA . ASP A 1 121 ? -8.375 -1.759 -24.935 1.00 81.88 121 ASP A CA 1
ATOM 836 C C . ASP A 1 121 ? -6.847 -1.927 -24.800 1.00 81.88 121 ASP A C 1
ATOM 838 O O . ASP A 1 121 ? -6.084 -1.555 -25.693 1.00 81.88 121 ASP A O 1
ATOM 842 N N . GLY A 1 122 ? -6.398 -2.525 -23.693 1.00 78.06 122 GLY A N 1
ATOM 843 C CA . GLY A 1 122 ? -5.001 -2.748 -23.365 1.00 78.06 122 GLY A CA 1
ATOM 844 C C . GLY A 1 122 ? -4.315 -1.533 -22.751 1.00 78.06 122 GLY A C 1
ATOM 845 O O . GLY A 1 122 ? -3.113 -1.611 -22.515 1.00 78.06 122 GLY A O 1
ATOM 846 N N . TYR A 1 123 ? -5.020 -0.437 -22.467 1.00 80.44 123 TYR A N 1
ATOM 847 C CA . TYR A 1 123 ? -4.434 0.792 -21.942 1.00 80.44 123 TYR A CA 1
ATOM 848 C C . TYR A 1 123 ? -5.223 1.319 -20.736 1.00 80.44 123 TYR A C 1
ATOM 850 O O . TYR A 1 123 ? -6.408 1.077 -20.586 1.00 80.44 123 TYR A O 1
ATOM 858 N N . VAL A 1 124 ? -4.553 2.032 -19.828 1.00 84.44 124 VAL A N 1
ATOM 859 C CA . VAL A 1 124 ? -5.220 2.747 -18.728 1.00 84.44 124 VAL A CA 1
ATOM 860 C C . VAL A 1 124 ? -4.760 4.193 -18.784 1.00 84.44 124 VAL A C 1
ATOM 862 O O . VAL A 1 124 ? -3.629 4.531 -18.424 1.00 84.44 124 VAL A O 1
ATOM 865 N N . GLY A 1 125 ? -5.638 5.046 -19.296 1.00 87.62 125 GLY A N 1
ATOM 866 C CA . GLY A 1 125 ? -5.388 6.455 -19.520 1.00 87.62 125 GLY A CA 1
ATOM 867 C C . GLY A 1 125 ? -5.749 7.344 -18.336 1.00 87.62 125 GLY A C 1
ATOM 868 O O . GLY A 1 125 ? -6.122 6.921 -17.242 1.00 87.62 125 GLY A O 1
ATOM 869 N N . ARG A 1 126 ? -5.653 8.656 -18.572 1.00 90.38 126 ARG A N 1
ATOM 870 C CA . ARG A 1 126 ? -5.969 9.678 -17.559 1.00 90.38 126 ARG A CA 1
ATOM 871 C C . ARG A 1 126 ? -7.447 9.685 -17.169 1.00 90.38 126 ARG A C 1
ATOM 873 O O . ARG A 1 126 ? -7.756 9.946 -16.010 1.00 90.38 126 ARG A O 1
ATOM 880 N N . ILE A 1 127 ? -8.338 9.433 -18.129 1.00 93.38 127 ILE A N 1
ATOM 881 C CA . ILE A 1 127 ? -9.784 9.387 -17.885 1.00 93.38 127 ILE A CA 1
ATOM 882 C C . ILE A 1 127 ? -10.126 8.173 -17.022 1.00 93.38 127 ILE A C 1
ATOM 884 O O . ILE A 1 127 ? -10.818 8.328 -16.021 1.00 93.38 127 ILE A O 1
ATOM 888 N N . ASP A 1 128 ? -9.547 7.014 -17.325 1.00 92.12 128 ASP A N 1
ATOM 889 C CA . ASP A 1 128 ? -9.705 5.791 -16.532 1.00 92.12 128 ASP A CA 1
ATOM 890 C C . ASP A 1 128 ? -9.200 5.996 -15.102 1.00 92.12 128 ASP A C 1
ATOM 892 O O . ASP A 1 128 ? -9.893 5.689 -14.134 1.00 92.12 128 ASP A O 1
ATOM 896 N N . GLY A 1 129 ? -8.035 6.636 -14.956 1.00 91.75 129 GLY A N 1
ATOM 897 C CA . GLY A 1 129 ? -7.512 7.055 -13.657 1.00 91.75 129 GLY A CA 1
ATOM 898 C C . GLY A 1 129 ? -8.463 7.984 -12.896 1.00 91.75 129 GLY A C 1
ATOM 899 O O . GLY A 1 129 ? -8.659 7.809 -11.694 1.00 91.75 129 GLY A O 1
ATOM 900 N N . LEU A 1 130 ? -9.103 8.943 -13.575 1.00 95.06 130 LEU A N 1
ATOM 901 C CA . LEU A 1 130 ? -10.082 9.838 -12.950 1.00 95.06 130 LEU A CA 1
ATOM 902 C C . LEU A 1 130 ? -11.332 9.076 -12.487 1.00 95.06 130 LEU A C 1
ATOM 904 O O . LEU A 1 130 ? -11.823 9.325 -11.385 1.00 95.06 130 LEU A O 1
ATOM 908 N N . VAL A 1 131 ? -11.813 8.125 -13.291 1.00 95.00 131 VAL A N 1
ATOM 909 C CA . VAL A 1 131 ? -12.923 7.231 -12.930 1.00 95.00 131 VAL A CA 1
ATOM 910 C C . VAL A 1 131 ? -12.564 6.399 -11.697 1.00 95.00 131 VAL A C 1
ATOM 912 O O . VAL A 1 131 ? -13.354 6.340 -10.754 1.00 95.00 131 VAL A O 1
ATOM 915 N N . LEU A 1 132 ? -11.358 5.825 -11.646 1.00 93.12 132 LEU A N 1
ATOM 916 C CA . LEU A 1 132 ? -10.870 5.054 -10.497 1.00 93.12 132 LEU A CA 1
ATOM 917 C C . LEU A 1 132 ? -10.740 5.913 -9.232 1.00 93.12 132 LEU A C 1
ATOM 919 O O . LEU A 1 132 ? -11.140 5.479 -8.152 1.00 93.12 132 LEU A O 1
ATOM 923 N N . VAL A 1 133 ? -10.252 7.152 -9.347 1.00 94.06 133 VAL A N 1
ATOM 924 C CA . VAL A 1 133 ? -10.192 8.098 -8.219 1.00 94.06 133 VAL A CA 1
ATOM 925 C C . VAL A 1 133 ? -11.595 8.465 -7.734 1.00 94.06 133 VAL A C 1
ATOM 927 O O . VAL A 1 133 ? -11.843 8.480 -6.528 1.00 94.06 133 VAL A O 1
ATOM 930 N N . ALA A 1 134 ? -12.537 8.723 -8.644 1.00 95.12 134 ALA A N 1
ATOM 931 C CA . ALA A 1 134 ? -13.919 9.013 -8.275 1.00 95.12 134 ALA A CA 1
ATOM 932 C C . ALA A 1 134 ? -14.566 7.815 -7.555 1.00 95.12 134 ALA A C 1
ATOM 934 O O . ALA A 1 134 ? -15.183 7.985 -6.500 1.00 95.12 134 ALA A O 1
ATOM 935 N N . ALA A 1 135 ? -14.356 6.598 -8.068 1.00 93.12 135 ALA A N 1
ATOM 936 C CA . ALA A 1 135 ? -14.802 5.360 -7.437 1.00 93.12 135 ALA A CA 1
ATOM 937 C C . ALA A 1 135 ? -14.177 5.166 -6.045 1.00 93.12 135 ALA A C 1
ATOM 939 O O . ALA A 1 135 ? -14.886 4.829 -5.096 1.00 93.12 135 ALA A O 1
ATOM 940 N N . PHE A 1 136 ? -12.882 5.454 -5.891 1.00 91.69 136 PHE A N 1
ATOM 941 C CA . PHE A 1 136 ? -12.192 5.421 -4.602 1.00 91.69 136 PHE A CA 1
ATOM 942 C C . PHE A 1 136 ? -12.791 6.414 -3.595 1.00 91.69 136 PHE A C 1
ATOM 944 O O . PHE A 1 136 ? -13.043 6.039 -2.452 1.00 91.69 136 PHE A O 1
ATOM 951 N N . ILE A 1 137 ? -13.089 7.653 -4.003 1.00 93.06 137 ILE A N 1
ATOM 952 C CA . ILE A 1 137 ? -13.723 8.654 -3.126 1.00 93.06 137 ILE A CA 1
ATOM 953 C C . ILE A 1 137 ? -15.105 8.173 -2.661 1.00 93.06 137 ILE A C 1
ATOM 955 O O . ILE A 1 137 ? -15.436 8.277 -1.476 1.00 93.06 137 ILE A O 1
ATOM 959 N N . VAL A 1 138 ? -15.905 7.609 -3.571 1.00 93.56 138 VAL A N 1
ATOM 960 C CA . VAL A 1 138 ? -17.225 7.040 -3.254 1.00 93.56 138 VAL A CA 1
ATOM 961 C C . VAL A 1 138 ? -17.088 5.865 -2.279 1.00 93.56 138 VAL A C 1
ATOM 963 O O . VAL A 1 138 ? -17.807 5.809 -1.277 1.00 93.56 138 VAL A O 1
ATOM 966 N N . ALA A 1 139 ? -16.143 4.957 -2.529 1.00 91.12 139 ALA A N 1
ATOM 967 C CA . ALA A 1 139 ? -15.851 3.817 -1.666 1.00 91.12 139 ALA A CA 1
ATOM 968 C C . ALA A 1 139 ? -15.400 4.265 -0.268 1.00 91.12 139 ALA A C 1
ATOM 970 O O . ALA A 1 139 ? -15.927 3.784 0.736 1.00 91.12 139 ALA A O 1
ATOM 971 N N . LEU A 1 140 ? -14.497 5.244 -0.183 1.00 90.31 140 LEU A N 1
ATOM 972 C CA . LEU A 1 140 ? -14.017 5.803 1.078 1.00 90.31 140 LEU A CA 1
ATOM 973 C C . LEU A 1 140 ? -15.156 6.456 1.871 1.00 90.31 140 LEU A C 1
ATOM 975 O O . LEU A 1 140 ? -15.302 6.208 3.069 1.00 90.31 140 LEU A O 1
ATOM 979 N N . ALA A 1 141 ? -16.016 7.236 1.209 1.00 91.44 141 ALA A N 1
ATOM 980 C CA . ALA A 1 141 ? -17.199 7.817 1.839 1.00 91.44 141 ALA A CA 1
ATOM 981 C C . ALA A 1 141 ? -18.168 6.735 2.348 1.00 91.44 141 ALA A C 1
ATOM 983 O O . ALA A 1 141 ? -18.732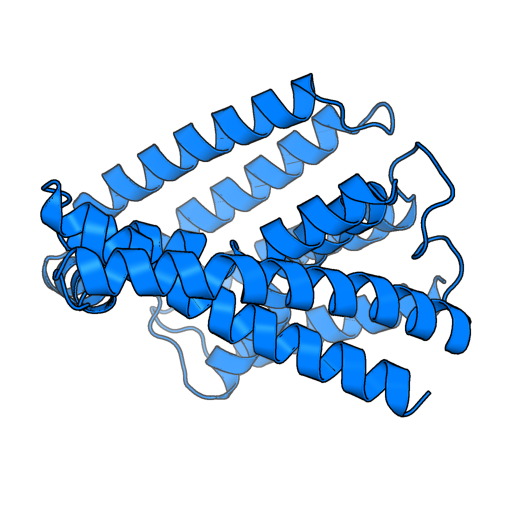 6.870 3.438 1.00 91.44 141 ALA A O 1
ATOM 984 N N . HIS A 1 142 ? -18.348 5.646 1.593 1.00 90.94 142 HIS A N 1
ATOM 985 C CA . HIS A 1 142 ? -19.154 4.503 2.016 1.00 90.94 142 HIS A CA 1
ATOM 986 C C . HIS A 1 142 ? -18.567 3.823 3.262 1.00 90.94 142 HIS A C 1
ATOM 988 O O . HIS A 1 142 ? -19.294 3.595 4.233 1.00 90.94 142 HIS A O 1
ATOM 994 N N . VAL A 1 143 ? -17.256 3.560 3.271 1.00 88.69 143 VAL A N 1
ATOM 995 C CA . VAL A 1 143 ? -16.539 2.969 4.412 1.00 88.69 143 VAL A CA 1
ATOM 996 C C . VAL A 1 143 ? -16.661 3.858 5.648 1.00 88.69 143 VAL A C 1
ATOM 998 O O . VAL A 1 143 ? -17.034 3.361 6.707 1.00 88.69 143 VAL A O 1
ATOM 1001 N N . LEU A 1 144 ? -16.455 5.171 5.519 1.00 88.56 144 LEU A N 1
ATOM 1002 C CA . LEU A 1 144 ? -16.596 6.120 6.629 1.00 88.56 144 LEU A CA 1
ATOM 1003 C C . LEU A 1 144 ? -18.014 6.126 7.217 1.00 88.56 144 LEU A C 1
ATOM 1005 O O . LEU A 1 144 ? -18.183 6.050 8.435 1.00 88.56 144 LEU A O 1
ATOM 1009 N N . ARG A 1 145 ? -19.048 6.172 6.364 1.00 89.69 145 ARG A N 1
ATOM 1010 C CA . ARG A 1 145 ? -20.456 6.134 6.802 1.00 89.69 145 ARG A CA 1
ATOM 1011 C C . ARG A 1 145 ? -20.804 4.830 7.507 1.00 89.69 145 ARG A C 1
ATOM 1013 O O . ARG A 1 145 ? -21.590 4.842 8.451 1.00 89.69 145 ARG A O 1
ATOM 1020 N N . ARG A 1 146 ? -20.255 3.711 7.035 1.00 86.88 146 ARG A N 1
ATOM 1021 C CA . ARG A 1 146 ? -20.502 2.393 7.618 1.00 86.88 146 ARG A CA 1
ATOM 1022 C C . ARG A 1 146 ? -19.777 2.222 8.943 1.00 86.88 146 ARG A C 1
ATOM 1024 O O . ARG A 1 146 ? -20.399 1.809 9.913 1.00 86.88 146 ARG A O 1
ATOM 1031 N N . ALA A 1 147 ? -18.505 2.600 8.997 1.00 84.56 147 ALA A N 1
ATOM 1032 C CA . ALA A 1 147 ? -17.699 2.507 10.202 1.00 84.56 147 ALA A CA 1
ATOM 1033 C C . ALA A 1 147 ? -18.285 3.372 11.337 1.00 84.56 147 ALA A C 1
ATOM 1035 O O . ALA A 1 147 ? -18.250 2.972 12.495 1.00 84.56 147 ALA A O 1
ATOM 1036 N N . ALA A 1 148 ? -18.912 4.511 11.017 1.00 86.50 148 ALA A N 1
ATOM 1037 C CA . ALA A 1 148 ? -19.611 5.349 11.998 1.00 86.50 148 ALA A CA 1
ATOM 1038 C C . ALA A 1 148 ? -20.853 4.688 12.641 1.00 86.50 148 ALA A C 1
ATOM 1040 O O . ALA A 1 148 ? -21.387 5.219 13.614 1.00 86.50 148 ALA A O 1
ATOM 1041 N N . ARG A 1 149 ? -21.335 3.559 12.101 1.00 88.00 149 ARG A N 1
ATOM 1042 C CA . ARG A 1 149 ? -22.467 2.777 12.636 1.00 88.00 149 ARG A CA 1
ATOM 1043 C C . ARG A 1 149 ? -22.024 1.565 13.462 1.00 88.00 149 ARG A C 1
ATOM 1045 O O . ARG A 1 149 ? -22.880 0.812 13.918 1.00 88.00 149 ARG A O 1
ATOM 1052 N N . GLU A 1 150 ? -20.720 1.342 13.612 1.00 85.75 150 GLU A N 1
ATOM 1053 C CA . GLU A 1 150 ? -20.196 0.236 14.417 1.00 85.75 150 GLU A CA 1
ATOM 1054 C C . GLU A 1 150 ? -20.365 0.481 15.916 1.00 85.75 150 GLU A C 1
ATOM 1056 O O . GLU A 1 150 ? -20.618 1.605 16.355 1.00 85.75 150 GLU A O 1
ATOM 1061 N N . ALA A 1 151 ? -20.208 -0.584 16.702 1.00 86.94 151 ALA A N 1
ATOM 1062 C CA . ALA A 1 151 ? -20.301 -0.512 18.154 1.00 86.94 151 ALA A CA 1
ATOM 1063 C C . ALA A 1 151 ? -19.271 0.484 18.743 1.00 86.94 151 ALA A C 1
ATOM 1065 O O . ALA A 1 151 ? -18.169 0.615 18.191 1.00 86.94 151 ALA A O 1
ATOM 1066 N N . PRO A 1 152 ? -19.595 1.187 19.847 1.00 87.75 152 PRO A N 1
ATOM 1067 C CA . PRO A 1 152 ? -18.709 2.185 20.450 1.00 87.75 152 PRO A CA 1
ATOM 1068 C C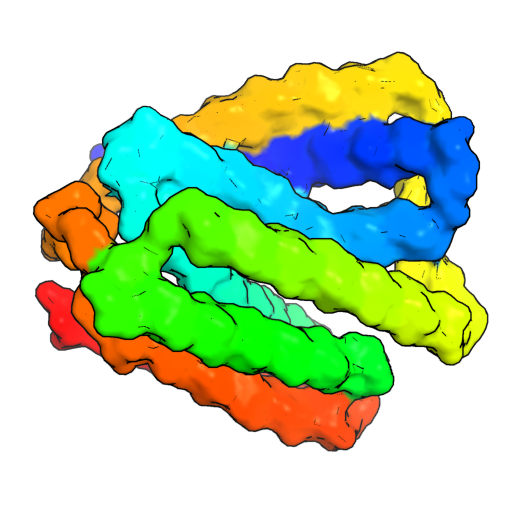 . PRO A 1 152 ? -17.298 1.663 20.743 1.00 87.75 152 PRO A C 1
ATOM 1070 O O . PRO A 1 152 ? -16.330 2.394 20.557 1.00 87.75 152 PRO A O 1
ATOM 1073 N N . GLU A 1 153 ? -17.165 0.394 21.129 1.00 86.88 153 GLU A N 1
ATOM 1074 C CA . GLU A 1 153 ? -15.887 -0.258 21.427 1.00 86.88 153 GLU A CA 1
ATOM 1075 C C . GLU A 1 153 ? -14.984 -0.320 20.184 1.00 86.88 153 GLU A C 1
ATOM 1077 O O . GLU A 1 153 ? -13.790 -0.025 20.249 1.00 86.88 153 GLU A O 1
ATOM 1082 N N . VAL A 1 154 ? -15.564 -0.635 19.021 1.00 84.88 154 VAL A N 1
ATOM 1083 C CA . VAL A 1 154 ? -14.848 -0.681 17.736 1.00 84.88 154 VAL A CA 1
ATOM 1084 C C . VAL A 1 154 ? -14.445 0.727 17.304 1.00 84.88 154 VAL A C 1
ATOM 1086 O O . VAL A 1 154 ? -13.317 0.946 16.860 1.00 84.88 154 VAL A O 1
ATOM 1089 N N . GLN A 1 155 ? -15.340 1.705 17.476 1.00 87.56 155 GLN A N 1
ATOM 1090 C CA . GLN A 1 155 ? -15.039 3.103 17.164 1.00 87.56 155 GLN A CA 1
ATOM 1091 C C . GLN A 1 155 ? -13.904 3.651 18.035 1.00 87.56 155 GLN A C 1
ATOM 1093 O O . GLN A 1 155 ? -13.036 4.359 17.525 1.00 87.56 155 GLN A O 1
ATOM 1098 N N . GLN A 1 156 ? -13.879 3.307 19.324 1.00 88.06 156 GLN A N 1
ATOM 1099 C CA . GLN A 1 156 ? -12.801 3.685 20.239 1.00 88.06 156 GLN A CA 1
ATOM 1100 C C . GLN A 1 156 ? -11.472 3.032 19.849 1.00 88.06 156 GLN A C 1
ATOM 1102 O O . GLN A 1 156 ? -10.453 3.721 19.823 1.00 88.06 156 GLN A O 1
ATOM 1107 N N . GLY A 1 157 ? -11.479 1.750 19.465 1.00 86.56 157 GLY A N 1
ATOM 1108 C CA . GLY A 1 157 ? -10.286 1.066 18.955 1.00 86.56 157 GLY A CA 1
ATOM 1109 C C . GLY A 1 157 ? -9.705 1.750 17.713 1.00 86.56 157 GLY A C 1
ATOM 1110 O O . GLY A 1 157 ? -8.514 2.048 17.667 1.00 86.56 157 GLY A O 1
ATOM 1111 N N . ILE A 1 158 ? -10.558 2.088 16.740 1.00 87.00 158 ILE A N 1
ATOM 1112 C CA . ILE A 1 158 ? -10.162 2.820 15.526 1.00 87.00 158 ILE A CA 1
ATOM 1113 C C . ILE A 1 158 ? -9.658 4.229 15.867 1.00 87.00 158 ILE A C 1
ATOM 1115 O O . ILE A 1 158 ? -8.630 4.660 15.351 1.00 87.00 158 ILE A O 1
ATOM 1119 N N . ALA A 1 159 ? -10.342 4.951 16.757 1.00 88.38 159 ALA A N 1
ATOM 1120 C CA . ALA A 1 159 ? -9.906 6.272 17.206 1.00 88.38 159 ALA A CA 1
ATOM 1121 C C . ALA A 1 159 ? -8.543 6.222 17.921 1.00 88.38 159 ALA A C 1
ATOM 1123 O O . ALA A 1 159 ? -7.761 7.165 17.803 1.00 88.38 159 ALA A O 1
ATOM 1124 N N . GLY A 1 160 ? -8.228 5.116 18.602 1.00 87.00 160 GLY A N 1
ATOM 1125 C CA . GLY A 1 160 ? -6.930 4.872 19.229 1.00 87.00 160 GLY A CA 1
ATOM 1126 C C . GLY A 1 160 ? -5.763 4.873 18.238 1.00 87.00 160 GLY A C 1
ATOM 1127 O O . GLY A 1 160 ? -4.705 5.409 18.558 1.00 87.00 160 GLY A O 1
ATOM 1128 N N . TYR A 1 161 ? -5.959 4.390 17.004 1.00 83.19 161 TYR A N 1
ATOM 1129 C CA . TYR A 1 161 ? -4.938 4.488 15.947 1.00 83.19 161 TYR A CA 1
ATOM 1130 C C . TYR A 1 161 ? -4.592 5.940 15.602 1.00 83.19 161 T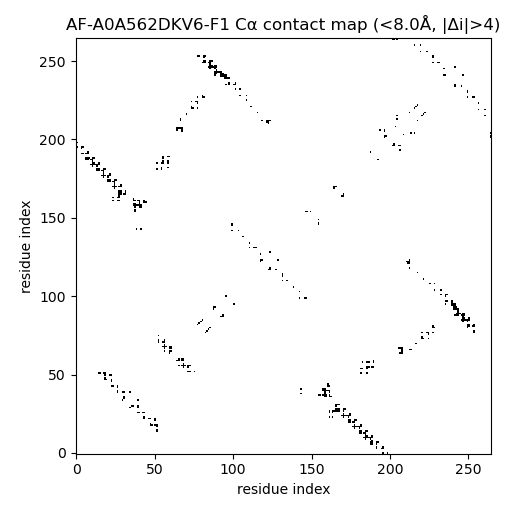YR A C 1
ATOM 1132 O O . TYR A 1 161 ? -3.466 6.230 15.205 1.00 83.19 161 TYR A O 1
ATOM 1140 N N . ALA A 1 162 ? -5.539 6.864 15.790 1.00 84.75 162 ALA A N 1
ATOM 1141 C CA . ALA A 1 162 ? -5.326 8.290 15.587 1.00 84.75 162 ALA A CA 1
ATOM 1142 C C . ALA A 1 162 ? -4.623 9.004 16.735 1.00 84.75 162 ALA A C 1
ATOM 1144 O O . ALA A 1 162 ? -4.365 10.202 16.610 1.00 84.75 162 ALA A O 1
ATOM 1145 N N . ALA A 1 163 ? -4.283 8.316 17.826 1.00 79.88 163 ALA A N 1
ATOM 1146 C CA . ALA A 1 163 ? -3.572 8.919 18.941 1.00 79.88 163 ALA A CA 1
ATOM 1147 C C . ALA A 1 163 ? -2.163 9.369 18.509 1.00 79.88 163 ALA A C 1
ATOM 1149 O O . ALA A 1 163 ? -1.189 8.620 18.526 1.00 79.88 163 ALA A O 1
ATOM 1150 N N . THR A 1 164 ? -2.050 10.634 18.114 1.00 81.00 164 THR A N 1
ATOM 1151 C CA . THR A 1 164 ? -0.794 11.283 17.741 1.00 81.00 164 THR A CA 1
ATOM 1152 C C . THR A 1 164 ? -0.735 12.680 18.341 1.00 81.00 164 THR A C 1
ATOM 1154 O O . THR A 1 164 ? -1.742 13.265 18.739 1.00 81.00 164 THR A O 1
ATOM 1157 N N . ARG A 1 165 ? 0.471 13.248 18.410 1.00 81.50 165 ARG A N 1
ATOM 1158 C CA . ARG A 1 165 ? 0.653 14.635 18.850 1.00 81.50 165 ARG A CA 1
ATOM 1159 C C . ARG A 1 165 ? -0.043 15.581 17.871 1.00 81.50 165 ARG A C 1
ATOM 1161 O O . ARG A 1 165 ? 0.251 15.564 16.681 1.00 81.50 165 ARG A O 1
ATOM 1168 N N . THR A 1 166 ? -0.888 16.467 18.383 1.00 85.81 166 THR A N 1
ATOM 1169 C CA . THR A 1 166 ? -1.639 17.475 17.611 1.00 85.81 166 THR A CA 1
ATOM 1170 C C . THR A 1 166 ? -0.914 18.825 17.537 1.00 85.81 166 THR A C 1
ATOM 1172 O O . THR A 1 166 ? -1.502 19.858 17.224 1.00 85.81 166 THR A O 1
ATOM 1175 N N . VAL A 1 167 ? 0.381 18.857 17.857 1.00 91.88 167 VAL A N 1
ATOM 1176 C CA . VAL A 1 167 ? 1.194 20.078 17.808 1.00 91.88 167 VAL A CA 1
ATOM 1177 C C . VAL A 1 167 ? 1.514 20.403 16.339 1.00 91.88 167 VAL A C 1
ATOM 1179 O O . VAL A 1 167 ? 2.168 19.586 15.688 1.00 91.88 167 VAL A O 1
ATOM 1182 N N . PRO A 1 168 ? 1.090 21.564 15.797 1.00 90.50 168 PRO A N 1
ATOM 1183 C CA . PRO A 1 168 ? 1.167 21.830 14.359 1.00 90.50 168 PRO A CA 1
ATOM 1184 C C . PRO A 1 168 ? 2.583 21.758 13.788 1.00 90.50 168 PRO A C 1
ATOM 1186 O O . PRO A 1 168 ? 2.806 21.047 12.816 1.00 90.50 168 PRO A O 1
ATOM 1189 N N . TRP A 1 169 ? 3.558 22.417 14.421 1.00 93.00 169 TRP A N 1
ATOM 1190 C CA . TRP A 1 169 ? 4.934 22.449 13.913 1.00 93.00 169 TRP A CA 1
ATOM 1191 C C . TRP A 1 169 ? 5.593 21.061 13.901 1.00 93.00 169 TRP A C 1
ATOM 1193 O O . TRP A 1 169 ? 6.314 20.747 12.962 1.00 93.00 169 TRP A O 1
ATOM 1203 N N . LEU A 1 170 ? 5.299 20.199 14.888 1.00 93.81 170 LEU A N 1
ATOM 1204 C CA . LEU A 1 170 ? 5.793 18.816 14.909 1.00 93.81 170 LEU A CA 1
ATOM 1205 C C . LEU A 1 170 ? 5.221 18.010 13.743 1.00 93.81 170 LEU A C 1
ATOM 1207 O O . LEU A 1 170 ? 5.923 17.197 13.151 1.00 93.81 170 LEU A O 1
ATOM 1211 N N . ASN A 1 171 ? 3.950 18.226 13.405 1.00 93.81 171 ASN A N 1
ATOM 1212 C CA . ASN A 1 171 ? 3.330 17.537 12.280 1.00 93.81 171 ASN A CA 1
ATOM 1213 C C . ASN A 1 171 ? 3.794 18.088 10.931 1.00 93.81 171 ASN A C 1
ATOM 1215 O O . ASN A 1 171 ? 4.014 17.305 10.014 1.00 93.81 171 ASN A O 1
ATOM 1219 N N . LEU A 1 172 ? 4.028 19.396 10.823 1.00 95.25 172 LEU A N 1
ATOM 1220 C CA . LEU A 1 172 ? 4.675 19.986 9.650 1.00 95.25 172 LEU A CA 1
ATOM 1221 C C . LEU A 1 172 ? 6.097 19.445 9.472 1.00 95.25 172 LEU A C 1
ATOM 1223 O O . LEU A 1 172 ? 6.470 19.083 8.362 1.00 95.25 172 LEU A O 1
ATOM 1227 N N . LEU A 1 173 ? 6.858 19.300 10.560 1.00 96.06 173 LEU A N 1
ATOM 1228 C CA . LEU A 1 173 ? 8.182 18.683 10.533 1.00 96.06 173 LEU A CA 1
ATOM 1229 C C . LEU A 1 173 ? 8.113 17.214 10.092 1.00 96.06 173 LEU A C 1
ATOM 1231 O O . LEU A 1 173 ? 8.903 16.793 9.254 1.00 96.06 173 LEU A O 1
ATOM 1235 N N . ARG A 1 174 ? 7.143 16.441 10.597 1.00 95.19 174 ARG A N 1
ATOM 1236 C CA . ARG A 1 174 ? 6.902 15.060 10.143 1.00 95.19 174 ARG A CA 1
ATOM 1237 C C . ARG A 1 174 ? 6.642 14.987 8.644 1.00 95.19 174 ARG A C 1
ATOM 1239 O O . ARG A 1 174 ? 7.218 14.129 7.982 1.00 95.19 174 ARG A O 1
ATOM 1246 N N . LEU A 1 175 ? 5.819 15.886 8.106 1.00 95.50 175 LEU A N 1
ATOM 1247 C CA . LEU A 1 175 ? 5.571 15.967 6.666 1.00 95.50 175 LEU A CA 1
ATOM 1248 C C . LEU A 1 175 ? 6.836 16.365 5.895 1.00 95.50 175 LEU A C 1
ATOM 1250 O O . LEU A 1 175 ? 7.161 15.737 4.891 1.00 95.50 175 LEU A O 1
ATOM 1254 N N . ALA A 1 176 ? 7.582 17.350 6.395 1.00 96.94 176 ALA A N 1
ATOM 1255 C CA . ALA A 1 176 ? 8.828 17.804 5.786 1.00 96.94 176 ALA A CA 1
ATOM 1256 C C . ALA A 1 176 ? 9.903 16.706 5.751 1.00 96.94 176 ALA A C 1
ATOM 1258 O O . ALA A 1 176 ? 10.657 16.643 4.788 1.00 96.94 176 ALA A O 1
ATOM 1259 N N . ILE A 1 177 ? 9.952 15.827 6.758 1.00 97.00 177 ILE A N 1
ATOM 1260 C CA . ILE A 1 177 ? 10.823 14.641 6.789 1.00 97.00 177 ILE A CA 1
ATOM 1261 C C . ILE A 1 177 ? 10.265 13.525 5.896 1.00 97.00 177 ILE A C 1
ATOM 1263 O O . ILE A 1 177 ? 11.021 12.846 5.208 1.00 97.00 177 ILE A O 1
ATOM 1267 N N . ALA A 1 178 ? 8.947 13.334 5.869 1.00 96.88 178 ALA A N 1
ATOM 1268 C CA . ALA A 1 178 ? 8.324 12.275 5.086 1.00 96.88 178 ALA A CA 1
ATOM 1269 C C . ALA A 1 178 ? 8.577 12.427 3.582 1.00 96.88 178 ALA A C 1
ATOM 1271 O O . ALA A 1 178 ? 8.863 11.438 2.917 1.00 96.88 178 ALA A O 1
ATOM 1272 N N . ILE A 1 179 ? 8.515 13.652 3.052 1.00 96.56 179 ILE A N 1
ATOM 1273 C CA . ILE A 1 179 ? 8.718 13.934 1.623 1.00 96.56 179 ILE A CA 1
ATOM 1274 C C . ILE A 1 179 ? 10.065 13.394 1.101 1.00 96.56 179 ILE A C 1
ATOM 1276 O O . ILE A 1 179 ? 10.042 12.585 0.171 1.00 96.56 179 ILE A O 1
ATOM 1280 N N . PRO A 1 180 ? 11.236 13.777 1.654 1.00 97.94 180 PRO A N 1
ATOM 1281 C CA . PRO A 1 180 ? 12.511 13.249 1.191 1.00 97.94 180 PRO A CA 1
ATOM 1282 C C . PRO A 1 180 ? 12.625 11.743 1.437 1.00 97.94 180 PRO A C 1
ATOM 1284 O O . PRO A 1 180 ? 13.089 11.040 0.546 1.00 97.94 180 PRO A O 1
ATOM 1287 N N . LEU A 1 181 ? 12.159 11.220 2.579 1.00 98.25 181 LEU A N 1
ATOM 1288 C CA . LEU A 1 181 ? 12.196 9.777 2.850 1.00 98.25 181 LEU A CA 1
ATOM 1289 C C . LEU A 1 181 ? 11.425 8.974 1.795 1.00 98.25 181 LEU A C 1
ATOM 1291 O O . LEU A 1 181 ? 11.961 8.018 1.239 1.00 98.25 181 LEU A O 1
ATOM 1295 N N . LEU A 1 182 ? 10.204 9.398 1.463 1.00 97.88 182 LEU A N 1
ATOM 1296 C CA . LEU A 1 182 ? 9.386 8.770 0.429 1.00 97.88 182 LEU A CA 1
ATOM 1297 C C . LEU A 1 182 ? 10.026 8.910 -0.955 1.00 97.88 182 LEU A C 1
ATOM 1299 O O . LEU A 1 182 ? 10.054 7.948 -1.717 1.00 97.88 182 LEU A O 1
ATOM 1303 N N . TRP A 1 183 ? 10.580 10.081 -1.279 1.00 97.69 183 TRP A N 1
ATOM 1304 C CA . TRP A 1 183 ? 11.206 10.327 -2.578 1.00 97.69 183 TRP A CA 1
ATOM 1305 C C . TRP A 1 183 ? 12.471 9.488 -2.796 1.00 97.69 183 TRP A C 1
ATOM 1307 O O . TRP A 1 183 ? 12.607 8.831 -3.832 1.00 97.69 183 TRP A O 1
ATOM 1317 N N . PHE A 1 184 ? 13.393 9.488 -1.828 1.00 97.94 184 PHE A N 1
ATOM 1318 C CA . PHE A 1 184 ? 14.618 8.687 -1.887 1.00 97.94 184 PHE A CA 1
ATOM 1319 C C . PHE A 1 184 ? 14.309 7.194 -1.785 1.00 97.94 184 PHE A C 1
ATOM 1321 O O . PHE A 1 184 ? 14.861 6.409 -2.554 1.00 97.94 184 PHE A O 1
ATOM 1328 N N . GLY A 1 185 ? 13.384 6.816 -0.900 1.00 97.75 185 GLY A N 1
ATOM 1329 C CA . GLY A 1 185 ? 12.925 5.442 -0.747 1.00 97.75 185 GLY A CA 1
ATOM 1330 C C . GLY A 1 185 ? 12.365 4.880 -2.050 1.00 97.75 185 GLY A C 1
ATOM 1331 O O . GLY A 1 185 ? 12.874 3.885 -2.561 1.00 97.75 185 GLY A O 1
ATOM 1332 N N . ALA A 1 186 ? 11.398 5.575 -2.657 1.00 97.12 186 ALA A N 1
ATOM 1333 C CA . ALA A 1 186 ? 10.813 5.175 -3.934 1.00 97.12 186 ALA A CA 1
ATOM 1334 C C . ALA A 1 186 ? 11.853 5.138 -5.058 1.00 97.12 186 ALA A C 1
ATOM 1336 O O . ALA A 1 186 ? 11.866 4.207 -5.860 1.00 97.12 186 ALA A O 1
ATOM 1337 N N . ARG A 1 187 ? 12.756 6.128 -5.115 1.00 96.38 187 ARG A N 1
ATOM 1338 C CA . ARG A 1 187 ? 13.842 6.162 -6.102 1.00 96.38 187 ARG A CA 1
ATOM 1339 C C . ARG A 1 187 ? 14.695 4.900 -6.043 1.00 96.38 187 ARG A C 1
ATOM 1341 O O . ARG A 1 187 ? 14.939 4.316 -7.093 1.00 96.38 187 ARG A O 1
ATOM 1348 N N . TRP A 1 188 ? 15.154 4.520 -4.853 1.00 95.62 188 TRP A N 1
ATOM 1349 C CA . TRP A 1 188 ? 16.037 3.371 -4.681 1.00 95.62 188 TRP A CA 1
ATOM 1350 C C . TRP A 1 188 ? 15.321 2.042 -4.851 1.00 95.62 188 TRP A C 1
ATOM 1352 O O . TRP A 1 188 ? 15.881 1.161 -5.490 1.00 95.62 188 TRP A O 1
ATOM 1362 N N . VAL A 1 189 ? 14.084 1.908 -4.367 1.00 94.44 189 VAL A N 1
ATOM 1363 C CA . VAL A 1 189 ? 13.284 0.696 -4.592 1.00 94.44 189 VAL A CA 1
ATOM 1364 C C . VAL A 1 189 ? 13.054 0.466 -6.081 1.00 94.44 189 VAL A C 1
ATOM 1366 O O . VAL A 1 189 ? 13.298 -0.635 -6.562 1.00 94.44 189 VAL A O 1
ATOM 1369 N N . VAL A 1 190 ? 12.662 1.501 -6.831 1.00 92.44 190 VAL A N 1
ATOM 1370 C CA . VAL A 1 190 ? 12.409 1.361 -8.272 1.00 92.44 190 VAL A CA 1
ATOM 1371 C C . VAL A 1 190 ? 13.699 1.069 -9.039 1.00 92.44 190 VAL A C 1
ATOM 1373 O O . VAL A 1 190 ? 13.720 0.149 -9.850 1.00 92.44 190 VAL A O 1
ATOM 1376 N N . SER A 1 191 ? 14.789 1.806 -8.788 1.00 91.50 191 SER A N 1
ATOM 1377 C CA . SER A 1 191 ? 16.044 1.570 -9.516 1.00 91.50 191 SER A CA 1
ATOM 1378 C C . SER A 1 191 ? 16.665 0.217 -9.174 1.00 91.50 191 SER A C 1
ATOM 1380 O O . SER A 1 191 ? 17.022 -0.536 -10.071 1.00 91.50 191 SER A O 1
ATOM 1382 N N . ALA A 1 192 ? 16.760 -0.117 -7.884 1.00 91.06 192 ALA A N 1
ATOM 1383 C CA . ALA A 1 192 ? 17.357 -1.376 -7.460 1.00 91.06 192 ALA A CA 1
ATOM 1384 C C . ALA A 1 192 ? 16.468 -2.573 -7.815 1.00 91.06 192 ALA A C 1
ATOM 1386 O O . ALA A 1 192 ? 16.994 -3.619 -8.170 1.00 91.06 192 ALA A O 1
ATOM 1387 N N . GLY A 1 193 ? 15.140 -2.425 -7.764 1.00 87.44 193 GLY A N 1
ATOM 1388 C CA . GLY A 1 193 ? 14.203 -3.461 -8.196 1.00 87.44 193 GLY A CA 1
ATOM 1389 C C . GLY A 1 193 ? 14.378 -3.810 -9.673 1.00 87.44 193 GLY A C 1
ATOM 1390 O O . GLY A 1 193 ? 14.469 -4.987 -10.011 1.00 87.44 193 GLY A O 1
ATOM 1391 N N . LEU A 1 194 ? 14.522 -2.796 -10.534 1.00 85.75 194 LEU A N 1
ATOM 1392 C CA . LEU A 1 194 ? 14.844 -2.996 -11.947 1.00 85.75 194 LEU A CA 1
ATOM 1393 C C . LEU A 1 194 ? 16.186 -3.720 -12.120 1.00 85.75 194 LEU A C 1
ATOM 1395 O O . LEU A 1 194 ? 16.234 -4.753 -12.783 1.00 85.75 194 LEU A O 1
ATOM 1399 N N . ASP A 1 195 ? 17.255 -3.227 -11.490 1.00 87.88 195 ASP A N 1
ATOM 1400 C CA . ASP A 1 195 ? 18.592 -3.833 -11.574 1.00 87.88 195 ASP A CA 1
ATOM 1401 C C . ASP A 1 195 ? 18.606 -5.303 -11.109 1.00 87.88 195 ASP A C 1
ATOM 1403 O O . ASP A 1 195 ? 19.289 -6.139 -11.703 1.00 87.88 195 ASP A O 1
ATOM 1407 N N . LEU A 1 196 ? 17.853 -5.628 -10.050 1.00 85.06 196 LEU A N 1
ATOM 1408 C CA . LEU A 1 196 ? 17.693 -6.999 -9.556 1.00 85.06 196 LEU A CA 1
ATOM 1409 C C . LEU A 1 196 ? 16.940 -7.874 -10.557 1.00 85.06 196 LEU A C 1
ATOM 1411 O O . LEU A 1 196 ? 17.371 -8.998 -10.805 1.00 85.06 196 LEU A O 1
ATOM 1415 N N . GLY A 1 197 ? 15.868 -7.353 -11.163 1.00 79.38 197 GLY A N 1
ATOM 1416 C CA . GLY A 1 197 ? 15.123 -8.051 -12.211 1.00 79.38 197 GLY A CA 1
ATOM 1417 C C . GLY A 1 197 ? 16.028 -8.469 -13.370 1.00 79.38 197 GLY A C 1
ATOM 1418 O O . GLY A 1 197 ? 16.099 -9.651 -13.706 1.00 79.38 197 GLY A O 1
ATOM 1419 N N . TRP A 1 198 ? 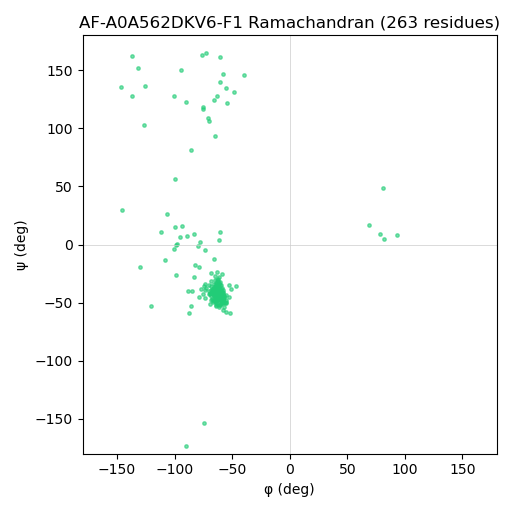16.818 -7.526 -13.895 1.00 80.56 198 TRP A N 1
ATOM 1420 C CA . TRP A 1 198 ? 17.802 -7.804 -14.946 1.00 80.56 198 TRP A CA 1
ATOM 1421 C C . TRP A 1 198 ? 18.846 -8.836 -14.516 1.00 80.56 198 TRP A C 1
ATOM 1423 O O . TRP A 1 198 ? 19.164 -9.752 -15.274 1.00 80.56 198 TRP A O 1
ATOM 1433 N N . ALA A 1 199 ? 19.376 -8.715 -13.297 1.00 83.88 199 ALA A N 1
ATOM 1434 C CA . ALA A 1 199 ? 20.411 -9.614 -12.796 1.00 83.88 199 ALA A CA 1
ATOM 1435 C C . ALA A 1 199 ? 19.918 -11.051 -12.553 1.00 83.88 199 ALA A C 1
ATOM 1437 O O . ALA A 1 199 ? 20.724 -11.980 -12.582 1.00 83.88 199 ALA A O 1
ATOM 1438 N N . TRP A 1 200 ? 18.619 -11.241 -12.316 1.00 81.38 200 TRP A N 1
ATOM 1439 C CA . TRP A 1 200 ? 17.996 -12.556 -12.141 1.00 81.38 200 TRP A CA 1
ATOM 1440 C C . TRP A 1 200 ? 17.382 -13.124 -13.421 1.00 81.38 200 TRP A C 1
ATOM 1442 O O . TRP A 1 200 ? 16.761 -14.182 -13.374 1.00 81.38 200 TRP A O 1
ATOM 1452 N N . GLY A 1 201 ? 17.573 -12.462 -14.566 1.00 73.00 201 GLY A N 1
ATOM 1453 C CA . GLY A 1 201 ? 17.033 -12.928 -15.844 1.00 73.00 201 GLY A CA 1
ATOM 1454 C C . GLY A 1 201 ? 15.509 -12.839 -15.930 1.00 73.00 201 GLY A C 1
ATOM 1455 O O . GLY A 1 201 ? 14.916 -13.450 -16.815 1.00 73.00 201 GLY A O 1
ATOM 1456 N N . LEU A 1 202 ? 14.877 -12.072 -15.037 1.00 69.88 202 LEU A N 1
ATOM 1457 C CA . LEU A 1 202 ? 13.452 -11.786 -15.094 1.00 69.88 202 LEU A CA 1
ATOM 1458 C C . LEU A 1 202 ? 13.220 -10.861 -16.301 1.00 69.88 202 LEU A C 1
ATOM 1460 O O . LEU A 1 202 ? 13.641 -9.703 -16.303 1.00 69.88 202 LEU A O 1
ATOM 1464 N N . THR A 1 203 ? 12.645 -11.415 -17.375 1.00 52.91 203 THR A N 1
ATOM 1465 C CA . THR A 1 203 ? 12.496 -10.747 -18.678 1.00 52.91 203 THR A CA 1
ATOM 1466 C C . THR A 1 203 ? 11.649 -9.466 -18.590 1.00 52.91 203 THR A C 1
ATOM 1468 O O . THR A 1 203 ? 10.858 -9.299 -17.660 1.00 52.91 203 THR A O 1
ATOM 1471 N N . PRO A 1 204 ? 11.735 -8.552 -19.584 1.00 48.19 204 PRO A N 1
ATOM 1472 C CA . PRO A 1 204 ? 11.039 -7.258 -19.596 1.00 48.19 204 PRO A CA 1
ATOM 1473 C C . PRO A 1 204 ? 9.504 -7.288 -19.564 1.00 48.19 204 PRO A C 1
ATOM 1475 O O . PRO A 1 204 ? 8.889 -6.224 -19.578 1.00 48.19 204 PRO A O 1
ATOM 1478 N N . LEU A 1 205 ? 8.869 -8.458 -19.457 1.00 45.53 205 LEU A N 1
ATOM 1479 C CA . LEU A 1 205 ? 7.487 -8.563 -18.973 1.00 45.53 205 LEU A CA 1
ATOM 1480 C C . LEU A 1 205 ? 7.346 -7.976 -17.552 1.00 45.53 205 LEU A C 1
ATOM 1482 O O . LEU A 1 205 ? 6.289 -7.451 -17.216 1.00 45.53 205 LEU A O 1
ATOM 1486 N N . LEU A 1 206 ? 8.446 -7.957 -16.788 1.00 48.72 206 LEU A N 1
ATOM 1487 C CA . LEU A 1 206 ? 8.628 -7.265 -15.510 1.00 48.72 206 LEU A CA 1
ATOM 1488 C C . LEU A 1 206 ? 9.346 -5.897 -15.628 1.00 48.72 206 LEU A C 1
ATOM 1490 O O . LEU A 1 206 ? 9.551 -5.255 -14.607 1.00 48.72 206 LEU A O 1
ATOM 1494 N N . ALA A 1 207 ? 9.744 -5.433 -16.827 1.00 42.84 207 ALA A N 1
ATOM 1495 C CA . ALA A 1 207 ? 10.575 -4.224 -17.017 1.00 42.84 207 ALA A CA 1
ATOM 1496 C C . ALA A 1 207 ? 10.270 -3.389 -18.286 1.00 42.84 207 ALA A C 1
ATOM 1498 O O . ALA A 1 207 ? 11.145 -2.718 -18.836 1.00 42.84 207 ALA A O 1
ATOM 1499 N N . GLY A 1 208 ? 9.028 -3.391 -18.763 1.00 42.94 208 GLY A N 1
ATOM 1500 C CA . GLY A 1 208 ? 8.482 -2.141 -19.279 1.00 42.94 208 GLY A CA 1
ATOM 1501 C C . GLY A 1 208 ? 8.789 -1.638 -20.655 1.00 42.94 208 GLY A C 1
ATOM 1502 O O . GLY A 1 208 ? 9.047 -0.447 -20.825 1.00 42.94 208 GLY A O 1
ATOM 1503 N N . LEU A 1 209 ? 8.648 -2.501 -21.648 1.00 40.41 209 LEU A N 1
ATOM 1504 C CA . LEU A 1 209 ? 8.828 -2.105 -23.041 1.00 40.41 209 LEU A CA 1
ATOM 1505 C C . LEU A 1 209 ? 7.549 -2.123 -23.883 1.00 40.41 209 LEU A C 1
ATOM 1507 O O . LEU A 1 209 ? 7.640 -1.947 -25.094 1.00 40.41 209 LEU A O 1
ATOM 1511 N N . LEU A 1 210 ? 6.360 -2.269 -23.285 1.00 38.00 210 LEU A N 1
ATOM 1512 C CA . LEU A 1 210 ? 5.102 -2.227 -24.037 1.00 38.00 210 LEU A CA 1
ATOM 1513 C C . LEU A 1 210 ? 4.116 -1.183 -23.480 1.00 38.00 210 LEU A C 1
ATOM 1515 O O . LEU A 1 210 ? 3.931 -1.103 -22.266 1.00 38.00 210 LEU A O 1
ATOM 1519 N N . PRO A 1 211 ? 3.456 -0.396 -24.357 1.00 45.28 211 PRO A N 1
ATOM 1520 C CA . PRO A 1 211 ? 2.379 0.523 -23.981 1.00 45.28 211 PRO A CA 1
ATOM 1521 C C . PRO A 1 211 ? 1.059 -0.196 -23.650 1.00 45.28 211 PRO A C 1
ATOM 1523 O O . PRO A 1 211 ? 0.107 0.462 -23.241 1.00 45.28 211 PRO A O 1
ATOM 1526 N N . ALA A 1 212 ? 1.005 -1.520 -23.827 1.00 54.16 212 ALA A N 1
ATOM 1527 C CA . ALA A 1 212 ? -0.134 -2.355 -23.478 1.00 54.16 212 ALA A CA 1
ATOM 1528 C C . ALA A 1 212 ? 0.024 -2.961 -22.073 1.00 54.16 212 ALA A C 1
ATOM 1530 O O . ALA A 1 212 ? 1.145 -3.247 -21.643 1.00 54.16 212 ALA A O 1
ATOM 1531 N N . LEU A 1 213 ? -1.096 -3.203 -21.384 1.00 59.47 213 LEU A N 1
ATOM 1532 C CA . LEU A 1 213 ? -1.138 -3.980 -20.144 1.00 59.47 213 LEU A CA 1
ATOM 1533 C C . LEU A 1 213 ? -0.356 -5.292 -20.323 1.00 59.47 213 LEU A C 1
ATOM 1535 O O . LEU A 1 213 ? -0.587 -6.000 -21.311 1.00 59.47 213 LEU A O 1
ATOM 1539 N N . PRO A 1 214 ? 0.555 -5.647 -19.395 1.00 65.25 214 PRO A N 1
ATOM 1540 C CA . PRO A 1 214 ? 1.293 -6.895 -19.499 1.00 65.25 214 PRO A CA 1
ATOM 1541 C C . PRO A 1 214 ? 0.328 -8.077 -19.618 1.00 65.25 214 PRO A C 1
ATOM 1543 O O . PRO A 1 214 ? -0.648 -8.188 -18.879 1.00 65.25 214 PRO A O 1
ATOM 1546 N N . ALA A 1 215 ? 0.590 -8.994 -20.547 1.00 67.69 215 ALA A N 1
ATOM 1547 C CA . ALA A 1 215 ? -0.273 -10.160 -20.714 1.00 67.69 215 ALA A CA 1
ATOM 1548 C C . ALA A 1 215 ? -0.320 -11.028 -19.440 1.00 67.69 215 ALA A C 1
ATOM 1550 O O . ALA A 1 215 ? -1.359 -11.618 -19.149 1.00 67.69 215 ALA A O 1
ATOM 1551 N N . SER A 1 216 ? 0.776 -11.074 -18.674 1.00 69.38 216 SER A N 1
ATOM 1552 C CA . SER A 1 216 ? 0.853 -11.711 -17.353 1.00 69.38 216 SER A CA 1
ATOM 1553 C C . SER A 1 216 ? -0.079 -11.048 -16.337 1.00 69.38 216 SER A C 1
ATOM 1555 O O . SER A 1 216 ? -0.789 -11.757 -15.633 1.00 69.38 216 SER A O 1
ATOM 1557 N N . PHE A 1 217 ? -0.170 -9.716 -16.327 1.00 73.12 217 PHE A N 1
ATOM 1558 C CA . PHE A 1 217 ? -1.052 -8.957 -15.435 1.00 73.12 217 PHE A CA 1
ATOM 1559 C C . PHE A 1 217 ? -2.513 -9.408 -15.574 1.00 73.12 217 PHE A C 1
ATOM 1561 O O . PHE A 1 217 ? -3.173 -9.767 -14.600 1.00 73.12 217 PHE A O 1
ATOM 1568 N N . VAL A 1 218 ? -3.009 -9.482 -16.812 1.00 73.06 218 VAL A N 1
ATOM 1569 C CA . VAL A 1 218 ? -4.397 -9.896 -17.078 1.00 73.06 218 VAL A CA 1
ATOM 1570 C C . VAL A 1 218 ? -4.602 -11.398 -16.853 1.00 73.06 218 VAL A C 1
ATOM 1572 O O . VAL A 1 218 ? -5.657 -11.806 -16.374 1.00 73.06 218 VAL A O 1
ATOM 1575 N N . ARG A 1 219 ? -3.616 -12.237 -17.197 1.00 77.00 219 ARG A N 1
ATOM 1576 C CA . ARG A 1 219 ? -3.754 -13.704 -17.131 1.00 77.00 219 ARG A CA 1
ATOM 1577 C C . ARG A 1 219 ? -3.499 -14.296 -15.749 1.00 77.00 219 ARG A C 1
ATOM 1579 O O . ARG A 1 219 ? -4.033 -15.363 -15.466 1.00 77.00 219 ARG A O 1
ATOM 1586 N N . LEU A 1 220 ? -2.673 -13.656 -14.926 1.00 80.12 220 LEU A N 1
ATOM 1587 C CA . LEU A 1 220 ? -2.175 -14.217 -13.670 1.00 80.12 220 LEU A CA 1
ATOM 1588 C C . LEU A 1 220 ? -2.560 -13.350 -12.473 1.00 80.12 220 LEU A C 1
ATOM 1590 O O . LEU A 1 220 ? -3.184 -13.865 -11.549 1.00 80.12 220 LEU A O 1
ATOM 1594 N N . GLU A 1 221 ? -2.259 -12.050 -12.491 1.00 83.56 221 GLU A N 1
ATOM 1595 C CA . GLU A 1 221 ? -2.451 -11.187 -11.315 1.00 83.56 221 GLU A CA 1
ATOM 1596 C C . GLU A 1 221 ? -3.933 -10.952 -10.987 1.00 83.56 221 GLU A C 1
ATOM 1598 O O . GLU A 1 221 ? -4.367 -11.176 -9.854 1.00 83.56 221 GLU A O 1
ATOM 1603 N N . LEU A 1 222 ? -4.738 -10.541 -11.976 1.00 84.38 222 LEU A N 1
ATOM 1604 C CA . LEU A 1 222 ? -6.163 -10.260 -11.753 1.00 84.38 222 LEU A CA 1
ATOM 1605 C C . LEU A 1 222 ? -6.945 -11.524 -11.347 1.00 84.38 222 LEU A C 1
ATOM 1607 O O . LEU A 1 222 ? -7.700 -11.458 -10.371 1.00 84.38 222 LEU A O 1
ATOM 1611 N N . PRO A 1 223 ? -6.759 -12.693 -11.996 1.00 86.75 223 PRO A N 1
ATOM 1612 C CA . PRO A 1 223 ? -7.390 -13.931 -11.550 1.00 86.75 223 PRO A CA 1
ATOM 1613 C C . PRO A 1 223 ? -6.926 -14.369 -10.161 1.00 86.75 223 PRO A C 1
ATOM 1615 O O . PRO A 1 223 ? -7.767 -14.750 -9.351 1.00 86.75 223 PRO A O 1
ATOM 1618 N N . ALA A 1 224 ? -5.629 -14.273 -9.844 1.00 87.50 224 ALA A N 1
ATOM 1619 C CA . ALA A 1 224 ? -5.125 -14.604 -8.511 1.00 87.50 224 ALA A CA 1
ATOM 1620 C C . ALA A 1 224 ? -5.762 -13.724 -7.428 1.00 87.50 224 ALA A C 1
ATOM 1622 O O . ALA A 1 224 ? -6.120 -14.218 -6.357 1.00 87.50 224 ALA A O 1
ATOM 1623 N N . LEU A 1 225 ? -5.982 -12.441 -7.726 1.00 88.62 225 LEU A N 1
ATOM 1624 C CA . LEU A 1 225 ? -6.619 -11.509 -6.804 1.00 88.62 225 LEU A CA 1
ATOM 1625 C C . LEU A 1 225 ? -8.087 -11.866 -6.575 1.00 88.62 225 LEU A C 1
ATOM 1627 O O . LEU A 1 225 ? -8.551 -11.861 -5.435 1.00 88.62 225 LEU A O 1
ATOM 1631 N N . LEU A 1 226 ? -8.806 -12.234 -7.637 1.00 90.94 226 LEU A N 1
ATOM 1632 C CA . LEU A 1 226 ? -10.182 -12.719 -7.534 1.00 90.94 226 LEU A CA 1
ATOM 1633 C C . LEU A 1 226 ? -10.266 -14.048 -6.772 1.00 90.94 226 LEU A C 1
ATOM 1635 O O . LEU A 1 226 ? -11.178 -14.216 -5.967 1.00 90.94 226 LEU A O 1
ATOM 1639 N N . VAL A 1 227 ? -9.313 -14.964 -6.968 1.00 91.56 227 VAL A N 1
ATOM 1640 C CA . VAL A 1 227 ? -9.229 -16.232 -6.223 1.00 91.56 227 VAL A CA 1
ATOM 1641 C C . VAL A 1 227 ? -8.976 -15.973 -4.741 1.00 91.56 227 VAL A C 1
ATOM 1643 O O . VAL A 1 227 ? -9.721 -16.482 -3.906 1.00 91.56 227 VAL A O 1
ATOM 1646 N N . LEU A 1 228 ? -7.984 -15.148 -4.391 1.00 91.31 228 LEU A N 1
ATOM 1647 C CA . LEU A 1 228 ? -7.719 -14.777 -2.998 1.00 91.31 228 LEU A CA 1
ATOM 1648 C C . LEU A 1 228 ? -8.920 -14.070 -2.369 1.00 91.31 228 LEU A C 1
ATOM 1650 O O . LEU A 1 228 ? -9.277 -14.370 -1.231 1.00 91.31 228 LEU A O 1
ATOM 1654 N N . ALA A 1 229 ? -9.594 -13.188 -3.109 1.00 91.00 229 ALA A N 1
ATOM 1655 C CA . ALA A 1 229 ? -10.805 -12.542 -2.627 1.00 91.00 229 ALA A CA 1
ATOM 1656 C C . ALA A 1 229 ? -11.949 -13.548 -2.410 1.00 91.00 229 ALA A C 1
ATOM 1658 O O . ALA A 1 229 ? -12.628 -13.504 -1.385 1.00 91.00 229 ALA A O 1
ATOM 1659 N N . ALA A 1 230 ? -12.143 -14.493 -3.331 1.00 91.06 230 ALA A N 1
ATOM 1660 C CA . ALA A 1 230 ? -13.148 -15.544 -3.209 1.00 91.06 230 ALA A CA 1
ATOM 1661 C C . ALA A 1 230 ? -12.862 -16.494 -2.037 1.00 91.06 230 ALA A C 1
ATOM 1663 O O . ALA A 1 230 ? -13.798 -16.901 -1.354 1.00 91.06 230 ALA A O 1
ATOM 1664 N N . LEU A 1 231 ? -11.591 -16.808 -1.767 1.00 90.19 231 LEU A N 1
ATOM 1665 C CA . LEU A 1 231 ? -11.169 -17.601 -0.609 1.00 90.19 231 LEU A CA 1
ATOM 1666 C C . LEU A 1 231 ? -11.347 -16.842 0.703 1.00 90.19 231 LEU A C 1
ATOM 1668 O O . LEU A 1 231 ? -11.813 -17.416 1.684 1.00 90.19 231 LEU A O 1
ATOM 1672 N N . ALA A 1 232 ? -11.034 -15.546 0.713 1.00 87.94 232 ALA A N 1
ATOM 1673 C CA . ALA A 1 232 ? -11.249 -14.698 1.874 1.00 87.94 232 ALA A CA 1
ATOM 1674 C C . ALA A 1 232 ? -12.745 -14.553 2.197 1.00 87.94 232 ALA A C 1
ATOM 1676 O O . ALA A 1 232 ? -13.108 -14.430 3.361 1.00 87.94 232 ALA A O 1
ATOM 1677 N N . TRP A 1 233 ? -13.640 -14.607 1.205 1.00 88.06 233 TRP A N 1
ATOM 1678 C CA . TRP A 1 233 ? -15.078 -14.424 1.418 1.00 88.06 233 TRP A CA 1
ATOM 1679 C C . TRP A 1 233 ? -15.688 -15.322 2.513 1.00 88.06 233 TRP A C 1
ATOM 1681 O O . TRP A 1 233 ? -16.248 -14.770 3.464 1.00 88.06 233 TRP A O 1
ATOM 1691 N N . PRO A 1 234 ? -15.615 -16.669 2.443 1.00 85.69 234 PRO A N 1
ATOM 1692 C CA . PRO A 1 234 ? -16.127 -17.532 3.502 1.00 85.69 234 PRO A CA 1
ATOM 1693 C C . PRO A 1 234 ? -15.365 -17.350 4.819 1.00 85.69 234 PRO A C 1
ATOM 1695 O O . PRO A 1 234 ? -16.010 -17.342 5.863 1.00 85.69 234 PRO A O 1
ATOM 1698 N N . MET A 1 235 ? -14.049 -17.111 4.780 1.00 86.12 235 MET A N 1
ATOM 1699 C CA . MET A 1 235 ? -13.223 -16.883 5.978 1.00 86.12 235 MET A CA 1
ATOM 1700 C C . MET A 1 235 ? -13.643 -15.615 6.742 1.00 86.12 235 MET A C 1
ATOM 1702 O O . MET A 1 235 ? -13.618 -15.563 7.966 1.00 86.12 235 MET A O 1
ATOM 1706 N N . LEU A 1 236 ? -14.082 -14.580 6.018 1.00 78.56 236 LEU A N 1
ATOM 1707 C CA . LEU A 1 236 ? -14.604 -13.335 6.589 1.00 78.56 236 LEU A CA 1
ATOM 1708 C C . LEU A 1 236 ? -16.075 -13.433 7.009 1.00 78.56 236 LEU A C 1
ATOM 1710 O O . LEU A 1 236 ? -16.561 -12.560 7.728 1.00 78.56 236 LEU A O 1
ATOM 1714 N N . ARG A 1 237 ? -16.811 -14.430 6.509 1.00 75.69 237 ARG A N 1
ATOM 1715 C CA . ARG A 1 237 ? -18.251 -14.619 6.751 1.00 75.69 237 ARG A CA 1
ATOM 1716 C C . ARG A 1 237 ? -18.532 -15.644 7.851 1.00 75.69 237 ARG A C 1
ATOM 1718 O O . ARG A 1 237 ? -19.603 -15.575 8.453 1.00 75.69 237 ARG A O 1
ATOM 1725 N N . GLY A 1 238 ? -17.602 -16.579 8.051 1.00 63.81 238 GLY A N 1
ATOM 1726 C CA . GLY A 1 238 ? -17.611 -17.621 9.071 1.00 63.81 238 GLY A CA 1
ATOM 1727 C C . GLY A 1 238 ? -17.297 -17.085 10.465 1.00 63.81 238 GLY A C 1
ATOM 1728 O O . GLY A 1 238 ? -17.590 -15.928 10.767 1.00 63.81 238 GLY A O 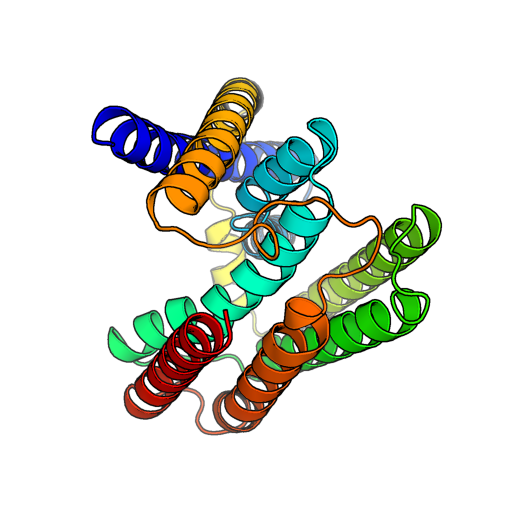1
ATOM 1729 N N . ASP A 1 239 ? -16.757 -17.945 11.328 1.00 55.97 239 ASP A N 1
ATOM 1730 C CA . ASP A 1 239 ? -16.427 -17.637 12.721 1.00 55.97 239 ASP A CA 1
ATOM 1731 C C . ASP A 1 239 ? -15.826 -16.234 12.882 1.00 55.97 239 ASP A C 1
ATOM 1733 O O . ASP A 1 239 ? -15.079 -15.748 12.037 1.00 55.97 239 ASP A O 1
ATOM 1737 N N . ARG A 1 240 ? -16.113 -15.553 14.002 1.00 71.44 240 ARG A N 1
ATOM 1738 C CA . ARG A 1 240 ? -15.602 -14.191 14.293 1.00 71.44 240 ARG A CA 1
ATOM 1739 C C . ARG A 1 240 ? -14.063 -14.110 14.367 1.00 71.44 240 ARG A C 1
ATOM 1741 O O . ARG A 1 240 ? -13.530 -13.121 14.869 1.00 71.44 240 ARG A O 1
ATOM 1748 N N . ARG A 1 241 ? -13.345 -15.160 13.966 1.00 79.81 241 ARG A N 1
ATOM 1749 C CA . ARG A 1 241 ? -11.902 -15.321 14.026 1.00 79.81 241 ARG A CA 1
ATOM 1750 C C . ARG A 1 241 ? -11.391 -15.930 12.725 1.00 79.81 241 ARG A C 1
ATOM 1752 O O . ARG A 1 241 ? -11.835 -17.009 12.364 1.00 79.81 241 ARG A O 1
ATOM 1759 N N . LEU A 1 242 ? -10.396 -15.295 12.113 1.00 86.56 242 LEU A N 1
ATOM 1760 C CA . LEU A 1 242 ? -9.566 -15.941 11.101 1.00 86.56 242 LEU A CA 1
ATOM 1761 C C . LEU A 1 242 ? -8.607 -16.894 11.810 1.00 86.56 242 LEU A C 1
ATOM 1763 O O . LEU A 1 242 ? -7.792 -16.473 12.638 1.00 86.56 242 LEU A O 1
ATOM 1767 N N . SER A 1 243 ? -8.749 -18.182 11.532 1.00 91.00 243 SER A N 1
ATOM 1768 C CA . SER A 1 243 ? -7.955 -19.245 12.135 1.00 91.00 243 SER A CA 1
ATOM 1769 C C . SER A 1 243 ? -6.543 -19.315 11.544 1.00 91.00 243 SER A C 1
ATOM 1771 O O . SER A 1 243 ? -6.265 -18.834 10.444 1.00 91.00 243 SER A O 1
ATOM 1773 N N . ARG A 1 244 ? -5.638 -19.998 12.256 1.00 92.25 244 ARG A N 1
ATOM 1774 C CA . ARG A 1 244 ? -4.292 -20.304 11.740 1.00 92.25 244 ARG A CA 1
ATOM 1775 C C . ARG A 1 244 ? -4.338 -21.146 10.463 1.00 92.25 244 ARG A C 1
ATOM 1777 O O . ARG A 1 244 ? -3.499 -20.956 9.592 1.00 92.25 244 ARG A O 1
ATOM 1784 N N . GLY A 1 245 ? -5.308 -22.059 10.351 1.00 91.94 245 GLY A N 1
ATOM 1785 C CA . GLY A 1 245 ? -5.482 -22.901 9.165 1.00 91.94 245 GLY A CA 1
ATOM 1786 C C . GLY A 1 245 ? -5.844 -22.079 7.930 1.00 91.94 245 GLY A C 1
ATOM 1787 O O . GLY A 1 245 ? -5.193 -22.207 6.898 1.00 91.94 245 GLY A O 1
ATOM 1788 N N . GLU A 1 246 ? -6.811 -21.170 8.059 1.00 91.94 246 GLU A N 1
ATOM 1789 C CA . GLU A 1 246 ? -7.188 -20.235 6.989 1.00 91.94 246 GLU A CA 1
ATOM 1790 C C . GLU A 1 246 ? -6.033 -19.296 6.619 1.00 91.94 246 GLU A C 1
ATOM 1792 O O . GLU A 1 246 ? -5.771 -19.081 5.437 1.00 91.94 246 GLU A O 1
ATOM 1797 N N . GLY A 1 247 ? -5.278 -18.813 7.613 1.00 92.31 247 GLY A N 1
ATOM 1798 C CA . GLY A 1 247 ? -4.047 -18.057 7.379 1.00 92.31 247 GLY A CA 1
ATOM 1799 C C . GLY A 1 247 ? -3.012 -18.838 6.565 1.00 92.31 247 GLY A C 1
ATOM 1800 O O . GLY A 1 247 ? -2.438 -18.307 5.616 1.00 92.31 247 GLY A O 1
ATOM 1801 N N . GLY A 1 248 ? -2.822 -20.121 6.885 1.00 94.56 248 GLY A N 1
ATOM 1802 C CA . GLY A 1 248 ? -1.957 -21.024 6.126 1.00 94.56 248 GLY A CA 1
ATOM 1803 C C . GLY A 1 248 ? -2.411 -21.210 4.677 1.00 94.56 248 GLY A C 1
ATOM 1804 O O . GLY A 1 248 ? -1.574 -21.200 3.778 1.00 94.56 248 GLY A O 1
ATOM 1805 N N . VAL A 1 249 ? -3.723 -21.308 4.434 1.00 94.81 249 VAL A N 1
ATOM 1806 C CA . VAL A 1 249 ? -4.288 -21.388 3.075 1.00 94.81 249 VAL A CA 1
ATOM 1807 C C . VAL A 1 249 ? -3.986 -20.120 2.274 1.00 94.81 249 VAL A C 1
ATOM 1809 O O . VAL A 1 249 ? -3.541 -20.228 1.134 1.00 94.81 249 VAL A O 1
ATOM 1812 N N . LEU A 1 250 ? -4.168 -18.928 2.856 1.00 94.12 250 LEU A N 1
ATOM 1813 C CA . LEU A 1 250 ? -3.870 -17.657 2.179 1.00 94.12 250 LEU A CA 1
ATOM 1814 C C . LEU A 1 250 ? -2.392 -17.557 1.765 1.00 94.12 250 LEU A C 1
ATOM 1816 O O . LEU A 1 250 ? -2.100 -17.222 0.615 1.00 94.12 250 LEU A O 1
ATOM 1820 N N . VAL A 1 251 ? -1.469 -17.926 2.662 1.00 95.62 251 VAL A N 1
ATOM 1821 C CA . VAL A 1 251 ? -0.025 -17.937 2.363 1.00 95.62 251 VAL A CA 1
ATOM 1822 C C . VAL A 1 251 ? 0.310 -18.980 1.299 1.00 95.62 251 VAL A C 1
ATOM 1824 O O . VAL A 1 251 ? 1.081 -18.690 0.388 1.00 95.62 251 VAL A O 1
ATOM 1827 N N . ALA A 1 252 ? -0.272 -20.180 1.381 1.00 95.62 252 ALA A N 1
ATOM 1828 C CA . ALA A 1 252 ? -0.026 -21.247 0.415 1.00 95.62 252 ALA A CA 1
ATOM 1829 C C . ALA A 1 252 ? -0.494 -20.862 -0.995 1.00 95.62 252 ALA A C 1
ATOM 1831 O O . ALA A 1 252 ? 0.229 -21.089 -1.961 1.00 95.62 252 ALA A O 1
ATOM 1832 N N . VAL A 1 253 ? -1.668 -20.237 -1.117 1.00 93.50 253 VAL A N 1
ATOM 1833 C CA . VAL A 1 253 ? -2.198 -19.760 -2.404 1.00 93.50 253 VAL A CA 1
ATOM 1834 C C . VAL A 1 253 ? -1.342 -18.629 -2.965 1.00 93.50 253 VAL A C 1
ATOM 1836 O O . VAL A 1 253 ? -1.027 -18.641 -4.152 1.00 93.50 253 VAL A O 1
ATOM 1839 N N . PHE A 1 254 ? -0.908 -17.690 -2.122 1.00 91.19 254 PHE A N 1
ATOM 1840 C CA . PHE A 1 254 ? 0.011 -16.630 -2.534 1.00 91.19 254 PHE A CA 1
ATOM 1841 C C . PHE A 1 254 ? 1.359 -17.184 -3.020 1.00 91.19 254 PHE A C 1
ATOM 1843 O O . PHE A 1 254 ? 1.843 -16.795 -4.079 1.00 91.19 254 PHE A O 1
ATOM 1850 N N . ALA A 1 255 ? 1.942 -18.138 -2.291 1.00 91.75 255 ALA A N 1
ATOM 1851 C CA . ALA A 1 255 ? 3.186 -18.791 -2.689 1.00 91.75 255 ALA A CA 1
ATOM 1852 C C . ALA A 1 255 ? 3.023 -19.598 -3.988 1.00 91.75 255 ALA A C 1
ATOM 1854 O O . ALA A 1 255 ? 3.886 -19.533 -4.860 1.00 91.75 255 ALA A O 1
ATOM 1855 N N . ALA A 1 256 ? 1.909 -20.320 -4.144 1.00 90.44 256 ALA A N 1
ATOM 1856 C CA . ALA A 1 256 ? 1.598 -21.055 -5.367 1.00 90.44 256 ALA A CA 1
ATOM 1857 C C . ALA A 1 256 ? 1.455 -20.120 -6.575 1.00 90.44 256 ALA A C 1
ATOM 1859 O O . ALA A 1 256 ? 1.943 -20.449 -7.654 1.00 90.44 256 ALA A O 1
ATOM 1860 N N . TRP A 1 257 ? 0.841 -18.947 -6.391 1.00 87.56 257 TRP A N 1
ATOM 1861 C CA . TRP A 1 257 ? 0.771 -17.915 -7.424 1.00 87.56 257 TRP A CA 1
ATOM 1862 C C . TRP A 1 257 ? 2.164 -17.404 -7.822 1.00 87.56 257 TRP A C 1
ATOM 1864 O O . TRP A 1 257 ? 2.458 -17.400 -9.013 1.00 87.56 257 TRP A O 1
ATOM 1874 N N . ILE A 1 258 ? 3.048 -17.090 -6.864 1.00 83.88 258 ILE A N 1
ATOM 1875 C CA . ILE A 1 258 ? 4.438 -16.692 -7.167 1.00 83.88 258 ILE A CA 1
ATOM 1876 C C . ILE A 1 258 ? 5.165 -17.784 -7.961 1.00 83.88 258 ILE A C 1
ATOM 1878 O O . ILE A 1 258 ? 5.827 -17.494 -8.953 1.00 83.88 258 ILE A O 1
ATOM 1882 N N . VAL A 1 259 ? 5.054 -19.048 -7.542 1.00 85.88 259 VAL A N 1
ATOM 1883 C CA . VAL A 1 259 ? 5.707 -20.168 -8.240 1.00 85.88 259 VAL A CA 1
ATOM 1884 C C . VAL A 1 259 ? 5.162 -20.326 -9.659 1.00 85.88 259 VAL A C 1
ATOM 1886 O O . VAL A 1 259 ? 5.942 -20.521 -10.588 1.00 85.88 259 VAL A O 1
ATOM 1889 N N . LEU A 1 260 ? 3.842 -20.231 -9.835 1.00 83.94 260 LEU A N 1
ATOM 1890 C CA . LEU A 1 260 ? 3.201 -20.294 -11.146 1.00 83.94 260 LEU A CA 1
ATOM 1891 C C . LEU A 1 260 ? 3.669 -19.151 -12.049 1.00 83.94 260 LEU A C 1
ATOM 1893 O O . LEU A 1 260 ? 3.972 -19.383 -13.213 1.00 83.94 260 LEU A O 1
ATOM 1897 N N . GLU A 1 261 ? 3.741 -17.933 -11.519 1.00 78.19 261 GLU A N 1
ATOM 1898 C CA . GLU A 1 261 ? 4.212 -16.768 -12.259 1.00 78.19 261 GLU A CA 1
ATOM 1899 C C . GLU A 1 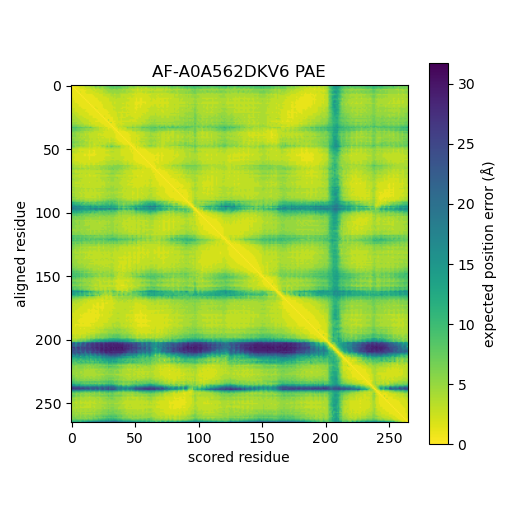261 ? 5.665 -16.940 -12.704 1.00 78.19 261 GLU A C 1
ATOM 1901 O O . GLU A 1 261 ? 5.955 -16.800 -13.887 1.00 78.19 261 GLU A O 1
ATOM 1906 N N . LEU A 1 262 ? 6.555 -17.355 -11.799 1.00 76.69 262 LEU A N 1
ATOM 1907 C CA . LEU A 1 262 ? 7.957 -17.631 -12.123 1.00 76.69 262 LEU A CA 1
ATOM 1908 C C . LEU A 1 262 ? 8.136 -18.778 -13.128 1.00 76.69 262 LEU A C 1
ATOM 1910 O O . LEU A 1 262 ? 9.102 -18.768 -13.879 1.00 76.69 262 LEU A O 1
ATOM 1914 N N . ALA A 1 263 ? 7.236 -19.765 -13.147 1.00 79.31 263 ALA A N 1
ATOM 1915 C CA . ALA A 1 263 ? 7.292 -20.888 -14.084 1.00 79.31 263 ALA A CA 1
ATOM 1916 C C . ALA A 1 263 ? 6.774 -20.545 -15.494 1.00 79.31 263 ALA A C 1
ATOM 1918 O O . ALA A 1 263 ? 7.037 -21.291 -16.436 1.00 79.31 263 ALA A O 1
ATOM 1919 N N . LEU A 1 264 ? 5.997 -19.467 -15.628 1.00 74.50 264 LEU A N 1
ATOM 1920 C CA . LEU A 1 264 ? 5.407 -19.010 -16.891 1.00 74.50 264 LEU A CA 1
ATOM 1921 C C . LEU A 1 264 ? 6.172 -17.835 -17.529 1.00 74.50 264 LEU A C 1
ATOM 1923 O O . LEU A 1 264 ? 5.792 -17.401 -18.621 1.00 74.50 264 LEU A O 1
ATOM 1927 N N . LEU A 1 265 ? 7.202 -17.326 -16.844 1.00 66.62 265 LEU A N 1
ATOM 1928 C CA . LEU A 1 265 ? 8.147 -16.298 -17.298 1.00 66.62 265 LEU A CA 1
ATOM 1929 C C . LEU A 1 265 ? 9.353 -16.917 -18.018 1.00 66.62 265 LEU A C 1
ATOM 1931 O O . LEU A 1 265 ? 9.843 -16.254 -18.963 1.00 66.62 265 LEU A O 1
#

Sequence (265 aa):
MVATLGGFALGLLLLALGGDSAVKGVSGLGQRLGLRPFVAGVLLLAFATSIPELAVNLRAVAIGQGHLALGNAVGSTLANLGLTLGLAALAAPLLLHARLLLPQLVLLVAAVLVLVLLGLDGYVGRIDGLVLVAAFIVALAHVLRRAAREAPEVQQGIAGYAATRTVPWLNLLRLAIAIPLLWFGARWVVSAGLDLGWAWGLTPLLAGLLPALPASFVRLELPALLVLAALAWPMLRGDRRLSRGEGGVLVAVFAAWIVLELALL

Nearest PDB structures (foldseek):
  5hxs-assembly1_A  TM=6.244E-01  e=1.309E-05  Methanocaldococcus jannaschii DSM 2661
  5jdg-assembly1_A  TM=6.141E-01  e=1.309E-05  Methanocaldococcus jannaschii DSM 2661
  5jdq-assembly1_A  TM=6.153E-01  e=1.150E-05  Methanocaldococcus jannaschii DSM 2661
  5jdn-assembly1_A  TM=5.829E-01  e=5.504E-06  Methanocaldococcus jannaschii DSM 2661
  5jdl-assembly1_A  TM=5.725E-01  e=5.017E-05  Methanocaldococcus jannaschii DSM 2661

InterPro domains:
  IPR004481 Sodium/potassium/calcium exchanger [PTHR10846] (3-140)
  IPR004837 Sodium/calcium exchanger membrane region [PF01699] (5-143)
  IPR044880 NCX, central ion-binding domain superfamily [G3DSA:1.20.1420.30] (36-262)

Solvent-accessible surface area (backbone atoms only — not comparable to full-atom values): 13416 Å² total; per-residue (Å²): 105,71,68,40,54,51,39,25,54,50,9,52,51,30,18,54,54,11,18,53,28,33,40,48,14,53,36,12,45,39,44,66,73,67,44,52,49,46,59,34,10,52,50,38,70,69,40,44,86,39,49,39,54,48,36,34,27,53,45,29,42,75,73,68,26,49,62,54,25,52,49,50,59,51,50,52,50,42,41,45,60,14,43,52,48,7,52,48,12,51,76,44,65,37,76,47,61,36,87,66,49,49,62,51,52,50,50,49,54,50,50,52,51,50,51,50,64,56,32,69,87,32,41,80,52,71,65,50,50,49,52,52,50,52,50,48,53,53,50,51,53,49,51,53,60,51,56,73,69,51,58,69,69,58,42,50,56,38,21,54,72,40,72,56,69,57,51,59,69,63,18,51,48,28,36,64,53,12,53,58,26,26,52,52,7,18,50,29,32,55,53,25,49,51,55,49,33,58,75,68,66,52,56,53,88,80,64,55,82,62,90,47,63,49,69,59,48,66,70,45,51,52,52,49,44,51,50,54,50,58,60,44,47,57,52,45,67,50,63,63,43,37,41,41,66,59,12,49,51,29,33,51,52,42,51,50,49,53,53,51,52,66,73,76,107